Protein AF-A0A936QCT2-F1 (afdb_monomer_lite)

Radius of gyration: 25.6 Å; chains: 1; bounding box: 56×50×72 Å

pLDDT: mean 72.05, std 16.75, range [27.58, 93.12]

Foldseek 3Di:
DDDDFPDKDKDKDKDKDKDKDWDDPDDQKIKMKIKMKMKMWIWTWGWDADPRDIKTKIKIKIKIKMKMKIKIDGGVFQKIKMKMKMKIKMWIWIWMDDDPDIDIDIKIKIKIKMKIWIWGDDPQKIKIKMWMKMKMAIDDDPVVVLVFDFDFFNIKMKTKIKMKMWGDDDQKTKMKMKMKMKMKGWGWDDPDDNDDDPVDDIDTKIKIKIKIKMKIWIGDRPDQAKIKMKMKMKMKIWIGDPPPDDDVPDDDDTAIKIWMKMKIKMWGAPDPQKIKMWMKIWIGTDPRWPKIKIKIKIKMWGDPDPFKIWIWMWMWMWMDGDPPPPDTDIDTDIDTDMDGDD

Secondary structure (DSSP, 8-state):
--------EEEEEEEEEEEEEEEEEETTEEEEEEEEEEEEEEEEEEEEEETTEEEEEEEEEEEEEEEEEEEEEETTTTEEEEEEEEEEEEEEEEEEEETTEEEEEEEEEEEEEEEEEEEEEETTEEEEEEEEEEEEEE---HHHHHTTS----SEEEEEEEEEEEEEEETTEEEEEEEEEEEEEEEEESPSS-S---TTSPPPEEEEEEEEEEEEEEEE-TTSTTEEEEEEEEEEEEEEE--TT---TT-----EEEEEEEEEEEEEE--STTEEEEEEEEEEEE-TTS-EEEEEEEEEEEEE-SSSEEEEEEEEEEEEEE-SS----EEEEEEEEEEEE--

Structure (mmCIF, N/CA/C/O backbone):
data_AF-A0A936QCT2-F1
#
_entry.id   AF-A0A936QCT2-F1
#
loop_
_atom_site.group_PDB
_atom_site.id
_atom_site.type_symbol
_atom_site.label_atom_id
_atom_site.label_alt_id
_atom_site.label_comp_id
_atom_site.label_asym_id
_atom_site.label_entity_id
_atom_site.label_seq_id
_atom_site.pdbx_PDB_ins_code
_atom_site.Cartn_x
_atom_site.Cartn_y
_atom_site.Cartn_z
_atom_site.occupancy
_atom_site.B_iso_or_equiv
_atom_site.auth_seq_id
_atom_site.auth_comp_id
_atom_site.auth_asym_id
_atom_site.auth_atom_id
_atom_site.pdbx_PDB_model_num
ATOM 1 N N . MET A 1 1 ? -0.255 -21.436 -32.800 1.00 28.62 1 MET A N 1
ATOM 2 C CA . MET A 1 1 ? -0.292 -22.738 -32.100 1.00 28.62 1 MET A CA 1
ATOM 3 C C . MET A 1 1 ? 0.016 -22.448 -30.646 1.00 28.62 1 MET A C 1
ATOM 5 O O . MET A 1 1 ? 0.892 -21.633 -30.405 1.00 28.62 1 MET A O 1
ATOM 9 N N . ARG A 1 2 ? -0.780 -22.977 -29.710 1.00 27.98 2 ARG A N 1
ATOM 10 C CA . ARG A 1 2 ? -0.536 -22.830 -28.270 1.00 27.98 2 ARG A CA 1
ATOM 11 C C . ARG A 1 2 ? 0.621 -23.754 -27.909 1.00 27.98 2 ARG A C 1
ATOM 13 O O . ARG A 1 2 ? 0.413 -24.965 -27.897 1.00 27.98 2 ARG A O 1
ATOM 20 N N . ASP A 1 3 ? 1.792 -23.190 -27.658 1.00 27.58 3 ASP A N 1
ATOM 21 C CA . ASP A 1 3 ? 2.906 -23.954 -27.113 1.00 27.58 3 ASP A CA 1
ATOM 22 C C . ASP A 1 3 ? 2.647 -24.178 -25.624 1.00 27.58 3 ASP A C 1
ATOM 24 O O . ASP A 1 3 ? 2.363 -23.258 -24.856 1.00 27.58 3 ASP A O 1
ATOM 28 N N . ALA A 1 4 ? 2.601 -25.457 -25.267 1.00 30.73 4 ALA A N 1
ATOM 29 C CA . ALA A 1 4 ? 2.363 -25.927 -23.921 1.00 30.73 4 ALA A CA 1
ATOM 30 C C . ALA A 1 4 ? 3.604 -25.657 -23.064 1.00 30.73 4 ALA A C 1
ATOM 32 O O . ALA A 1 4 ? 4.710 -26.038 -23.438 1.00 30.73 4 ALA A O 1
ATOM 33 N N . LEU A 1 5 ? 3.390 -25.047 -21.898 1.00 31.27 5 LEU A N 1
ATOM 34 C CA . LEU A 1 5 ? 4.349 -25.012 -20.799 1.00 31.27 5 LEU A CA 1
ATOM 35 C C . LEU A 1 5 ? 4.743 -26.458 -20.455 1.00 31.27 5 LEU A C 1
ATOM 37 O O . LEU A 1 5 ? 3.942 -27.205 -19.894 1.00 31.27 5 LEU A O 1
ATOM 41 N N . THR A 1 6 ? 5.954 -26.886 -20.805 1.00 39.75 6 THR A N 1
ATOM 42 C CA . THR A 1 6 ? 6.546 -28.076 -20.186 1.00 39.75 6 THR A CA 1
ATOM 43 C C . THR A 1 6 ? 7.046 -27.674 -18.809 1.00 39.75 6 THR A C 1
ATOM 45 O O . THR A 1 6 ? 7.975 -26.879 -18.707 1.00 39.75 6 THR A O 1
ATOM 48 N N . ASN A 1 7 ? 6.366 -28.194 -17.783 1.00 41.94 7 ASN A N 1
ATOM 49 C CA . ASN A 1 7 ? 6.604 -27.989 -16.355 1.00 41.94 7 ASN A CA 1
ATOM 50 C C . ASN A 1 7 ? 8.096 -27.863 -16.021 1.00 41.94 7 ASN A C 1
ATOM 52 O O . ASN A 1 7 ? 8.819 -28.861 -16.050 1.00 41.94 7 ASN A O 1
ATOM 56 N N . GLY A 1 8 ? 8.533 -26.649 -15.687 1.00 46.03 8 GLY A N 1
ATOM 57 C CA . GLY A 1 8 ? 9.824 -26.455 -15.049 1.00 46.03 8 GLY A CA 1
ATOM 58 C C . GLY A 1 8 ? 9.829 -27.123 -13.677 1.00 46.03 8 GLY A C 1
ATOM 59 O O . GLY A 1 8 ? 8.814 -27.120 -12.974 1.00 46.03 8 GLY A O 1
ATOM 60 N N . VAL A 1 9 ? 10.953 -27.737 -13.317 1.00 52.50 9 VAL A N 1
ATOM 61 C CA . VAL A 1 9 ? 11.200 -28.153 -11.934 1.00 52.50 9 VAL A CA 1
ATOM 62 C C . VAL A 1 9 ? 11.673 -26.900 -11.211 1.00 52.50 9 VAL A C 1
ATOM 64 O O . VAL A 1 9 ? 12.671 -26.309 -11.620 1.00 52.50 9 VAL A O 1
ATOM 67 N N . SER A 1 10 ? 10.903 -26.465 -10.213 1.00 56.44 10 SER A N 1
ATOM 68 C CA . SER A 1 10 ? 11.286 -25.387 -9.308 1.00 56.44 10 SER A CA 1
ATOM 69 C C . SER A 1 10 ? 11.587 -25.984 -7.937 1.00 56.44 10 SER A C 1
ATOM 71 O O . SER A 1 10 ? 10.654 -26.437 -7.264 1.00 56.44 10 SER A O 1
ATOM 73 N N . ASP A 1 11 ? 12.849 -25.981 -7.531 1.00 69.88 11 ASP A N 1
ATOM 74 C CA . ASP A 1 11 ? 13.245 -26.344 -6.174 1.00 69.88 11 ASP A CA 1
ATOM 75 C C . ASP A 1 11 ? 13.447 -25.064 -5.362 1.00 69.88 11 ASP A C 1
ATOM 77 O O . ASP A 1 11 ? 14.078 -24.115 -5.817 1.00 69.88 11 ASP A O 1
ATOM 81 N N . VAL A 1 12 ? 12.856 -25.018 -4.165 1.00 71.44 12 VAL A N 1
ATOM 82 C CA . VAL A 1 12 ? 12.934 -23.861 -3.264 1.00 71.44 12 VAL A CA 1
ATOM 83 C C . VAL A 1 12 ? 13.489 -24.322 -1.925 1.00 71.44 12 VAL A C 1
ATOM 85 O O . VAL A 1 12 ? 12.847 -25.097 -1.207 1.00 71.44 12 VAL A O 1
ATOM 88 N N . THR A 1 13 ? 14.658 -23.810 -1.558 1.00 72.44 13 THR A N 1
ATOM 89 C CA . THR A 1 13 ? 15.288 -24.037 -0.258 1.00 72.44 13 THR A CA 1
ATOM 90 C C . THR A 1 13 ? 15.159 -22.781 0.588 1.00 72.44 13 THR A C 1
ATOM 92 O O . THR A 1 13 ? 15.555 -21.700 0.176 1.00 72.44 13 THR A O 1
ATOM 95 N N . ARG A 1 14 ? 14.613 -22.907 1.803 1.00 77.62 14 ARG A N 1
ATOM 96 C CA . ARG A 1 14 ? 14.457 -21.781 2.738 1.00 77.62 14 ARG A CA 1
ATOM 97 C C . ARG A 1 14 ? 15.168 -22.062 4.046 1.00 77.62 14 ARG A C 1
ATOM 99 O O . ARG A 1 14 ? 14.909 -23.074 4.697 1.00 77.62 14 ARG A O 1
ATOM 106 N N . GLN A 1 15 ? 16.007 -21.129 4.466 1.00 75.00 15 GLN A N 1
ATOM 107 C CA . GLN A 1 15 ? 16.661 -21.125 5.766 1.00 75.00 15 GLN A CA 1
ATOM 108 C C . GLN A 1 15 ? 16.391 -19.793 6.456 1.00 75.00 15 GLN A C 1
ATOM 110 O O . GLN A 1 15 ? 16.276 -18.754 5.819 1.00 75.00 15 GLN A O 1
ATOM 115 N N . GLY A 1 16 ? 16.266 -19.792 7.778 1.00 75.75 16 GLY A N 1
ATOM 116 C CA . GLY A 1 16 ? 16.062 -18.542 8.493 1.00 75.75 16 GLY A CA 1
ATOM 117 C C . GLY A 1 16 ? 16.137 -18.694 9.995 1.00 75.75 16 GLY A C 1
ATOM 118 O O . GLY A 1 16 ? 15.921 -19.771 10.551 1.00 75.75 16 GLY A O 1
ATOM 119 N N . ALA A 1 17 ? 16.434 -17.581 10.653 1.00 67.31 17 ALA A N 1
ATOM 120 C CA . ALA A 1 17 ? 16.448 -17.472 12.098 1.00 67.31 17 ALA A CA 1
ATOM 121 C C . ALA A 1 17 ? 15.739 -16.186 12.518 1.00 67.31 17 ALA A C 1
ATOM 123 O O . ALA A 1 17 ? 15.869 -15.136 11.892 1.00 67.31 17 ALA A O 1
ATOM 124 N N . ALA A 1 18 ? 14.989 -16.260 13.612 1.00 76.06 18 ALA A N 1
ATOM 125 C CA . ALA A 1 18 ? 14.341 -15.106 14.209 1.00 76.06 18 ALA A CA 1
ATOM 126 C C . ALA A 1 18 ? 14.592 -15.094 15.714 1.00 76.06 18 ALA A C 1
ATOM 128 O O . ALA A 1 18 ? 14.603 -16.135 16.370 1.00 76.06 18 ALA A O 1
ATOM 129 N N . GLY A 1 19 ? 14.783 -13.899 16.260 1.00 62.44 19 GLY A N 1
ATOM 130 C CA . GLY A 1 19 ? 15.062 -13.679 17.670 1.00 62.44 19 GLY A CA 1
ATOM 131 C C . GLY A 1 19 ? 14.299 -12.477 18.204 1.00 62.44 19 GLY A C 1
ATOM 132 O O . GLY A 1 19 ? 13.976 -11.538 17.475 1.00 62.44 19 GLY A O 1
ATOM 133 N N . ALA A 1 20 ? 14.007 -12.499 19.500 1.00 81.62 20 ALA A N 1
ATOM 134 C CA . ALA A 1 20 ? 13.383 -11.383 20.190 1.00 81.62 20 ALA A CA 1
ATOM 135 C C . ALA A 1 20 ? 13.987 -11.220 21.583 1.00 81.62 20 ALA A C 1
ATOM 137 O O . ALA A 1 20 ? 14.118 -12.192 22.323 1.00 81.62 20 ALA A O 1
ATOM 138 N N . VAL A 1 21 ? 14.296 -9.980 21.952 1.00 84.12 21 VAL A N 1
ATOM 139 C CA . VAL A 1 21 ? 14.679 -9.592 23.309 1.00 84.12 21 VAL A CA 1
ATOM 140 C C . VAL A 1 21 ? 13.694 -8.534 23.777 1.00 84.12 21 VAL A C 1
ATOM 142 O O . VAL A 1 21 ? 13.463 -7.547 23.083 1.00 84.12 21 VAL A O 1
ATOM 145 N N . SER A 1 22 ? 13.096 -8.733 24.948 1.00 85.56 22 SER A N 1
ATOM 146 C CA . SER A 1 22 ? 12.196 -7.757 25.563 1.00 85.56 22 SER A CA 1
ATOM 147 C C . SER A 1 22 ? 12.595 -7.492 27.004 1.00 85.56 22 SER A C 1
ATOM 149 O O . SER A 1 22 ? 12.812 -8.437 27.763 1.00 85.56 22 SER A O 1
ATOM 151 N N . VAL A 1 23 ? 12.646 -6.222 27.391 1.00 86.75 23 VAL A N 1
ATOM 152 C CA . VAL A 1 23 ? 12.950 -5.783 28.754 1.00 86.75 23 VAL A CA 1
ATOM 153 C C . VAL A 1 23 ? 11.852 -4.839 29.222 1.00 86.75 23 VAL A C 1
ATOM 155 O O . VAL A 1 23 ? 11.428 -3.943 28.493 1.00 86.75 23 VAL A O 1
ATOM 158 N N . GLN A 1 24 ? 11.410 -5.025 30.464 1.00 85.94 24 GLN A N 1
ATOM 159 C CA . GLN A 1 24 ? 10.407 -4.181 31.102 1.00 85.94 24 GLN A CA 1
ATOM 160 C C . GLN A 1 24 ? 11.038 -3.486 32.321 1.00 85.94 24 GLN A C 1
ATOM 162 O O . GLN A 1 24 ? 10.918 -3.984 33.440 1.00 85.94 24 GLN A O 1
ATOM 167 N N . PRO A 1 25 ? 11.784 -2.382 32.126 1.00 73.88 25 PRO A N 1
ATOM 168 C CA . PRO A 1 25 ? 12.665 -1.851 33.164 1.00 73.88 25 PRO A CA 1
ATOM 169 C C . PRO A 1 25 ? 11.907 -1.217 34.342 1.00 73.88 25 PRO A C 1
ATOM 171 O O . PRO A 1 25 ? 12.414 -1.238 35.459 1.00 73.88 25 PRO A O 1
ATOM 174 N N . PHE A 1 26 ? 10.699 -0.674 34.133 1.00 77.25 26 PHE A N 1
ATOM 175 C CA . PHE A 1 26 ? 9.839 -0.149 35.204 1.00 77.25 26 PHE A CA 1
ATOM 176 C C . PHE A 1 26 ? 8.399 0.106 34.729 1.00 77.25 26 PHE A C 1
ATOM 178 O O . PHE A 1 26 ? 8.145 0.348 33.552 1.00 77.25 26 PHE A O 1
ATOM 185 N N . GLY A 1 27 ? 7.452 0.067 35.676 1.00 66.19 27 GLY A N 1
ATOM 186 C CA . GLY A 1 27 ? 6.125 0.707 35.639 1.00 66.19 27 GLY A CA 1
ATOM 187 C C . GLY A 1 27 ? 5.398 0.836 34.294 1.00 66.19 27 GLY A C 1
ATOM 188 O O . GLY A 1 27 ? 4.938 1.921 33.962 1.00 66.19 27 GLY A O 1
ATOM 189 N N . GLY A 1 28 ? 5.255 -0.248 33.525 1.00 74.94 28 GLY A N 1
ATOM 190 C CA . GLY A 1 28 ? 4.490 -0.240 32.269 1.00 74.94 28 GLY A CA 1
ATOM 191 C C . GLY A 1 28 ? 5.256 0.218 31.022 1.00 74.94 28 GLY A C 1
ATOM 192 O O . GLY A 1 28 ? 4.647 0.252 29.954 1.00 74.94 28 GLY A O 1
ATOM 193 N N . PHE A 1 29 ? 6.553 0.519 31.126 1.00 84.19 29 PHE A N 1
ATOM 194 C CA . PHE A 1 29 ? 7.445 0.745 29.985 1.00 84.19 29 PHE A CA 1
ATOM 195 C C . PHE A 1 29 ? 7.998 -0.582 29.458 1.00 84.19 29 PHE A C 1
ATOM 197 O O . PHE A 1 29 ? 8.459 -1.407 30.243 1.00 84.19 29 PHE A O 1
ATOM 204 N N . ASP A 1 30 ? 7.935 -0.785 28.148 1.00 86.69 30 ASP A N 1
ATOM 205 C CA . ASP A 1 30 ? 8.281 -2.021 27.447 1.00 86.69 30 ASP A CA 1
ATOM 206 C C . ASP A 1 30 ? 9.250 -1.686 26.310 1.00 86.69 30 ASP A C 1
ATOM 208 O O . ASP A 1 30 ? 8.955 -0.831 25.475 1.00 86.69 30 ASP A O 1
ATOM 212 N N . VAL A 1 31 ? 10.418 -2.324 26.304 1.00 86.50 31 VAL A N 1
ATOM 213 C CA . VAL A 1 31 ? 11.388 -2.236 25.210 1.00 86.50 31 VAL A CA 1
ATOM 214 C C . VAL A 1 31 ? 11.477 -3.602 24.573 1.00 86.50 31 VAL A C 1
ATOM 216 O O . VAL A 1 31 ? 11.789 -4.575 25.259 1.00 86.50 31 VAL A O 1
ATOM 219 N N . ARG A 1 32 ? 11.258 -3.682 23.266 1.00 88.31 32 ARG A N 1
ATOM 220 C CA . ARG A 1 32 ? 11.364 -4.928 22.517 1.00 88.31 32 ARG A CA 1
ATOM 221 C C . ARG A 1 32 ? 12.207 -4.726 21.273 1.00 88.31 32 ARG A C 1
ATOM 223 O O . ARG A 1 32 ? 11.961 -3.819 20.492 1.00 88.31 32 ARG A O 1
ATOM 230 N N . VAL A 1 33 ? 13.166 -5.614 21.065 1.00 85.19 33 VAL A N 1
ATOM 231 C CA . VAL A 1 33 ? 13.931 -5.717 19.825 1.00 85.19 33 VAL A CA 1
ATOM 232 C C . VAL A 1 33 ? 13.641 -7.080 19.220 1.00 85.19 33 VAL A C 1
ATOM 234 O O . VAL A 1 33 ? 13.753 -8.097 19.901 1.00 85.19 33 VAL A O 1
ATOM 237 N N . THR A 1 34 ? 13.237 -7.117 17.957 1.00 81.06 34 THR A N 1
ATOM 238 C CA . THR A 1 34 ? 13.061 -8.359 17.200 1.00 81.06 34 THR A CA 1
ATOM 239 C C . THR A 1 34 ? 13.917 -8.314 15.951 1.00 81.06 34 THR A C 1
ATOM 241 O O . THR A 1 34 ? 13.866 -7.327 15.224 1.00 81.06 34 THR A O 1
ATOM 244 N N . GLY A 1 35 ? 14.668 -9.376 15.693 1.00 71.31 35 GLY A N 1
ATOM 245 C CA . GLY A 1 35 ? 15.462 -9.543 14.482 1.00 71.31 35 GLY A CA 1
ATOM 246 C C . GLY A 1 35 ? 15.015 -10.783 13.722 1.00 71.31 35 GLY A C 1
ATOM 247 O O . GLY A 1 35 ? 14.603 -11.771 14.335 1.00 71.31 35 GLY A O 1
ATOM 248 N N . ARG A 1 36 ? 15.103 -10.736 12.398 1.00 80.50 36 ARG A N 1
ATOM 249 C CA . ARG A 1 36 ? 14.994 -11.906 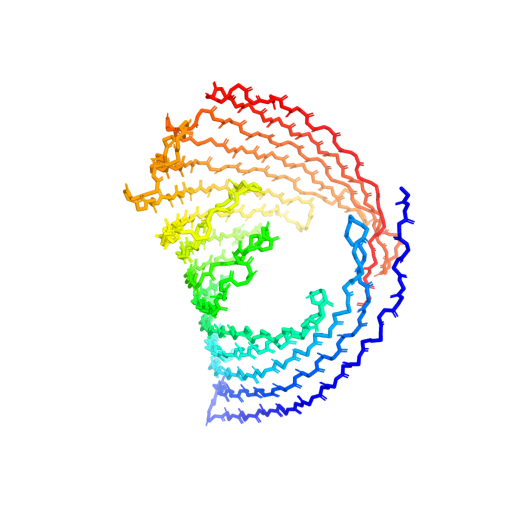11.528 1.00 80.50 36 ARG A CA 1
ATOM 250 C C . ARG A 1 36 ? 16.086 -11.856 10.472 1.00 80.50 36 ARG A C 1
ATOM 252 O O . ARG A 1 36 ? 16.419 -10.772 9.998 1.00 80.50 36 ARG A O 1
ATOM 259 N N . ILE A 1 37 ? 16.587 -13.024 10.115 1.00 76.94 37 ILE A N 1
ATOM 260 C CA . ILE A 1 37 ? 17.430 -13.264 8.950 1.00 76.94 37 ILE A CA 1
ATOM 261 C C . ILE A 1 37 ? 16.834 -14.440 8.182 1.00 76.94 37 ILE A C 1
ATOM 263 O O . ILE A 1 37 ? 16.278 -15.358 8.797 1.00 76.94 37 ILE A O 1
ATOM 267 N N . GLY A 1 38 ? 16.919 -14.414 6.864 1.00 79.38 38 GLY A N 1
ATOM 268 C CA . GLY A 1 38 ? 16.430 -15.485 6.010 1.00 79.38 38 GLY A CA 1
ATOM 269 C C . GLY A 1 38 ? 17.244 -15.562 4.735 1.00 79.38 38 GLY A C 1
ATOM 270 O O . GLY A 1 38 ? 17.618 -14.522 4.212 1.00 79.38 38 GLY A O 1
ATOM 271 N N . LYS A 1 39 ? 17.480 -16.781 4.264 1.00 82.38 39 LYS A N 1
ATOM 272 C CA . LYS A 1 39 ? 18.005 -17.087 2.942 1.00 82.38 39 LYS A CA 1
ATOM 273 C C . LYS A 1 39 ? 16.980 -17.943 2.207 1.00 82.38 39 LYS A C 1
ATOM 275 O O . LYS A 1 39 ? 16.482 -18.923 2.772 1.00 82.38 39 LYS A O 1
ATOM 280 N N . GLU A 1 40 ? 16.647 -17.578 0.984 1.00 81.38 40 GLU A N 1
ATOM 281 C CA . GLU A 1 40 ? 15.821 -18.373 0.082 1.00 81.38 40 GLU A CA 1
ATOM 282 C C . GLU A 1 40 ? 16.582 -18.583 -1.221 1.00 81.38 40 GLU A C 1
ATOM 284 O O . GLU A 1 40 ? 17.019 -17.628 -1.840 1.00 81.38 40 GLU A O 1
ATOM 289 N N . GLU A 1 41 ? 16.758 -19.838 -1.611 1.00 81.38 41 GLU A N 1
ATOM 290 C CA . GLU A 1 41 ? 17.374 -20.224 -2.878 1.00 81.38 41 GLU A CA 1
ATOM 291 C C . GLU A 1 41 ? 16.274 -20.863 -3.721 1.00 81.38 41 GLU A C 1
ATOM 293 O O . GLU A 1 41 ? 15.593 -21.788 -3.263 1.00 81.38 41 GLU A O 1
ATOM 298 N N . THR A 1 42 ? 16.055 -20.345 -4.921 1.00 75.75 42 THR A N 1
ATOM 299 C CA . THR A 1 42 ? 15.088 -20.872 -5.881 1.00 75.75 42 THR A CA 1
ATOM 300 C C . THR A 1 42 ? 15.817 -21.244 -7.156 1.00 75.75 42 THR A C 1
ATOM 302 O O . THR A 1 42 ? 16.349 -20.381 -7.846 1.00 75.75 42 THR A O 1
ATOM 305 N N . GLU A 1 43 ? 15.804 -22.525 -7.497 1.00 73.75 43 GLU A N 1
ATOM 306 C CA . GLU A 1 43 ? 16.313 -23.015 -8.772 1.00 73.75 43 GLU A CA 1
ATOM 307 C C . GLU A 1 43 ? 15.126 -23.345 -9.668 1.00 73.75 43 GLU A C 1
ATOM 309 O O . GLU A 1 43 ? 14.272 -24.156 -9.312 1.00 73.75 43 GLU A O 1
ATOM 314 N N . ALA A 1 44 ? 15.060 -22.720 -10.838 1.00 67.75 44 ALA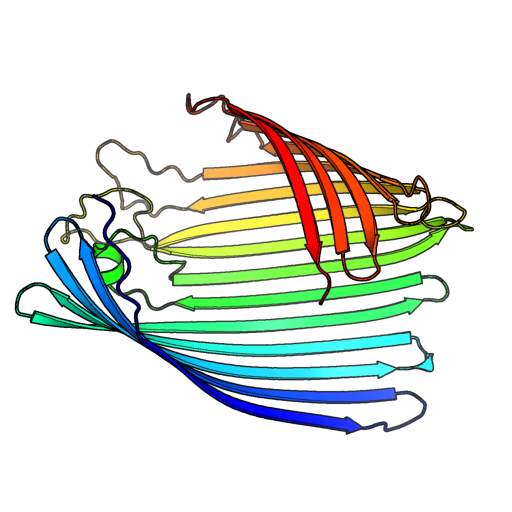 A N 1
ATOM 315 C CA . ALA A 1 44 ? 14.057 -22.992 -11.852 1.00 67.75 44 ALA A CA 1
ATOM 316 C C . ALA A 1 44 ? 14.747 -23.323 -13.174 1.00 67.75 44 ALA A C 1
ATOM 318 O O . ALA A 1 44 ? 15.599 -22.584 -13.659 1.00 67.75 44 ALA A O 1
ATOM 319 N N . SER A 1 45 ? 14.356 -24.428 -13.802 1.00 66.19 45 SER A N 1
ATOM 320 C CA . SER A 1 45 ? 14.836 -24.775 -15.142 1.00 66.19 45 SER A CA 1
ATOM 321 C C . SER A 1 45 ? 13.677 -25.057 -16.084 1.00 66.19 45 SER A C 1
ATOM 323 O O . SER A 1 45 ? 12.658 -25.632 -15.696 1.00 66.19 45 SER A O 1
ATOM 325 N N . GLY A 1 46 ? 13.818 -24.637 -17.337 1.00 62.62 46 GLY A N 1
ATOM 326 C CA . GLY A 1 46 ? 12.775 -24.768 -18.341 1.00 62.62 46 GLY A CA 1
ATOM 327 C C . GLY A 1 46 ? 13.303 -24.647 -19.763 1.00 62.62 46 GLY A C 1
ATOM 328 O O . GLY A 1 46 ? 14.461 -24.312 -20.011 1.00 62.62 46 GLY A O 1
ATOM 329 N N . THR A 1 47 ? 12.429 -24.937 -20.722 1.00 59.59 47 THR A N 1
ATOM 330 C CA . THR A 1 47 ? 12.698 -24.655 -22.134 1.00 59.59 47 THR A CA 1
ATOM 331 C C . THR A 1 47 ? 11.599 -23.763 -22.679 1.00 59.59 47 THR A C 1
ATOM 333 O O . THR A 1 47 ? 10.419 -24.059 -22.497 1.00 59.59 47 THR A O 1
ATOM 336 N N . GLU A 1 48 ? 11.981 -22.677 -23.342 1.00 51.78 48 GLU A N 1
ATOM 337 C CA . GLU A 1 48 ? 11.053 -21.750 -23.984 1.00 51.78 48 GLU A CA 1
ATOM 338 C C . GLU A 1 48 ? 11.316 -21.738 -25.489 1.00 51.78 48 GLU A C 1
ATOM 340 O O . GLU A 1 48 ? 12.460 -21.659 -25.933 1.00 51.78 48 GLU A O 1
ATOM 345 N N . THR A 1 49 ? 10.266 -21.852 -26.304 1.00 49.88 49 THR A N 1
ATOM 346 C CA . THR A 1 49 ? 10.398 -21.768 -27.764 1.00 49.88 49 THR A CA 1
ATOM 347 C C . THR A 1 49 ? 9.793 -20.463 -28.255 1.00 49.88 49 THR A C 1
ATOM 349 O O . THR A 1 49 ? 8.578 -20.301 -28.263 1.00 49.88 49 THR A O 1
ATOM 352 N N . VAL A 1 50 ? 10.639 -19.541 -28.716 1.00 49.62 50 VAL A N 1
ATOM 353 C CA . VAL A 1 50 ? 10.210 -18.252 -29.275 1.00 49.62 50 VAL A CA 1
ATOM 354 C C . VAL A 1 50 ? 10.530 -18.230 -30.764 1.00 49.62 50 VAL A C 1
ATOM 356 O O . VAL A 1 50 ? 11.678 -18.417 -31.170 1.00 49.62 50 VAL A O 1
ATOM 359 N N . ARG A 1 51 ? 9.504 -18.020 -31.602 1.00 49.88 51 ARG A N 1
ATOM 360 C CA . ARG A 1 51 ? 9.612 -17.885 -33.072 1.00 49.88 51 ARG A CA 1
ATOM 361 C C . ARG A 1 51 ? 10.589 -18.897 -33.700 1.00 49.88 51 ARG A C 1
ATOM 363 O O . ARG A 1 51 ? 11.505 -18.509 -34.421 1.00 49.88 51 ARG A O 1
ATOM 370 N N . SER A 1 52 ? 10.374 -20.194 -33.448 1.00 55.94 52 SER A N 1
ATOM 371 C CA . SER A 1 52 ? 11.138 -21.345 -33.984 1.00 55.94 52 SER A CA 1
ATOM 372 C C . SER A 1 52 ? 12.563 -21.573 -33.450 1.00 55.94 52 SER A C 1
ATOM 374 O O . SER A 1 52 ? 13.289 -22.404 -33.995 1.00 55.94 52 SER A O 1
ATOM 376 N N . ARG A 1 53 ? 12.963 -20.904 -32.360 1.00 49.91 53 ARG A N 1
ATOM 377 C CA . ARG A 1 53 ? 14.194 -21.210 -31.613 1.00 49.91 53 ARG A CA 1
ATOM 378 C C . ARG A 1 53 ? 13.850 -21.655 -30.198 1.00 49.91 53 ARG A C 1
ATOM 380 O O . ARG A 1 53 ? 13.091 -20.970 -29.521 1.00 49.91 53 ARG A O 1
ATOM 387 N N . THR A 1 54 ? 14.401 -22.790 -29.778 1.00 53.47 54 THR A N 1
ATOM 388 C CA . THR A 1 54 ? 14.268 -23.305 -28.411 1.00 53.47 54 THR A CA 1
ATOM 389 C C . THR A 1 54 ? 15.444 -22.820 -27.576 1.00 53.47 54 THR A C 1
ATOM 391 O O . THR A 1 54 ? 16.599 -23.035 -27.944 1.00 53.47 54 THR A O 1
ATOM 394 N N . TYR A 1 55 ? 15.133 -22.177 -26.461 1.00 56.28 55 TYR A N 1
ATOM 395 C CA . TYR A 1 55 ? 16.063 -21.700 -25.454 1.00 56.28 55 TYR A CA 1
ATOM 396 C C . TYR A 1 55 ? 15.946 -22.623 -24.246 1.00 56.28 55 TYR A C 1
ATOM 398 O O . TYR A 1 55 ? 14.846 -22.845 -23.743 1.00 56.28 55 TYR A O 1
ATOM 406 N N . ALA A 1 56 ? 17.064 -23.195 -23.806 1.00 58.25 56 ALA A N 1
ATOM 407 C CA . ALA A 1 56 ? 17.149 -23.793 -22.480 1.00 58.25 56 ALA A CA 1
ATOM 408 C C . ALA A 1 56 ? 17.499 -22.670 -21.507 1.00 58.25 56 ALA A C 1
ATOM 410 O O . ALA A 1 56 ? 18.479 -21.963 -21.753 1.00 58.25 56 ALA A O 1
ATOM 411 N N . LEU A 1 57 ? 16.679 -22.500 -20.473 1.00 63.50 57 LEU A N 1
ATOM 412 C CA . LEU A 1 57 ? 16.836 -21.474 -19.455 1.00 63.50 57 LEU A CA 1
ATOM 413 C C . LEU A 1 57 ? 16.984 -22.161 -18.099 1.00 63.50 57 LEU A C 1
ATOM 415 O O . LEU A 1 57 ? 16.124 -22.950 -17.704 1.00 63.50 57 LEU A O 1
ATOM 419 N N . THR A 1 58 ? 18.072 -21.858 -17.407 1.00 63.53 58 THR A N 1
ATOM 420 C CA . THR A 1 58 ? 18.230 -22.159 -15.987 1.00 63.53 58 THR A CA 1
ATOM 421 C C . THR A 1 58 ? 18.323 -20.828 -15.268 1.00 63.53 58 THR A C 1
ATOM 423 O O . THR A 1 58 ? 19.132 -19.986 -15.642 1.00 63.53 58 THR A O 1
ATOM 426 N N . GLN A 1 59 ? 17.478 -20.632 -14.270 1.00 67.12 59 GLN A N 1
ATOM 427 C CA . GLN A 1 59 ? 17.490 -19.475 -13.397 1.00 67.12 59 GLN A CA 1
ATOM 428 C C . GLN A 1 59 ? 17.748 -19.962 -11.978 1.00 67.12 59 GLN A C 1
ATOM 430 O O . GLN A 1 59 ? 16.946 -20.720 -11.435 1.00 67.12 59 GLN A O 1
ATOM 435 N N . ASN A 1 60 ? 18.836 -19.495 -11.383 1.00 73.12 60 ASN A N 1
ATOM 436 C CA . ASN A 1 60 ? 19.082 -19.638 -9.958 1.00 73.12 60 ASN A CA 1
ATOM 437 C C . ASN A 1 60 ? 18.883 -18.269 -9.316 1.00 73.12 60 ASN A C 1
ATOM 439 O O . ASN A 1 60 ? 19.440 -17.276 -9.774 1.00 73.12 60 ASN A O 1
ATOM 443 N N . GLN A 1 61 ? 18.041 -18.205 -8.297 1.00 75.00 61 GLN A N 1
ATOM 444 C CA . GLN A 1 61 ? 17.760 -16.992 -7.550 1.00 75.00 61 GLN A CA 1
ATOM 445 C C . GLN A 1 61 ? 18.127 -17.214 -6.089 1.00 75.00 61 GLN A C 1
ATOM 447 O O . GLN A 1 61 ? 17.484 -18.011 -5.408 1.00 75.00 61 GLN A O 1
ATOM 452 N N . ASP A 1 62 ? 19.096 -16.448 -5.611 1.00 82.25 62 ASP A N 1
ATOM 453 C CA . ASP A 1 62 ? 19.475 -16.379 -4.208 1.00 82.25 62 ASP A CA 1
ATOM 454 C C . ASP A 1 62 ? 18.910 -15.092 -3.606 1.00 82.25 62 ASP A C 1
ATOM 456 O O . ASP A 1 62 ? 19.113 -13.998 -4.127 1.00 82.25 62 ASP A O 1
ATOM 460 N N . LEU A 1 63 ? 18.174 -15.222 -2.508 1.00 79.88 63 LEU A N 1
ATOM 461 C CA . LEU A 1 63 ? 17.534 -14.129 -1.790 1.00 79.88 63 LEU A CA 1
ATOM 462 C C . LEU A 1 63 ? 18.005 -14.126 -0.336 1.00 79.88 63 LEU A C 1
ATOM 464 O O . LEU A 1 63 ? 17.568 -14.953 0.468 1.00 79.88 63 LEU A O 1
ATOM 468 N N . ASP A 1 64 ? 18.835 -13.154 0.021 1.00 83.94 64 ASP A N 1
ATOM 469 C CA . ASP A 1 64 ? 19.293 -12.920 1.384 1.00 83.94 64 ASP A CA 1
ATOM 470 C C . ASP A 1 64 ? 18.528 -11.751 2.013 1.00 83.94 64 ASP A C 1
ATOM 472 O O . ASP A 1 64 ? 18.457 -10.640 1.495 1.00 83.94 64 ASP A O 1
ATOM 476 N N . THR A 1 65 ? 17.929 -11.987 3.177 1.00 80.69 65 THR A N 1
ATOM 477 C CA . THR A 1 65 ? 17.096 -11.002 3.871 1.00 80.69 65 THR A CA 1
ATOM 478 C C . THR A 1 65 ? 17.520 -10.835 5.316 1.00 80.69 65 THR A C 1
ATOM 480 O O . THR A 1 65 ? 17.751 -11.803 6.046 1.00 80.69 65 THR A O 1
ATOM 483 N N . TRP A 1 66 ? 17.523 -9.593 5.790 1.00 82.69 66 TRP A N 1
ATOM 484 C CA . TRP A 1 66 ? 17.571 -9.308 7.216 1.00 82.69 66 TRP A CA 1
ATOM 485 C C . TRP A 1 66 ? 16.652 -8.148 7.574 1.00 82.69 66 TRP A C 1
ATOM 487 O O . TRP A 1 66 ? 16.463 -7.202 6.819 1.00 82.69 66 TRP A O 1
ATOM 497 N N . ALA A 1 67 ? 16.044 -8.211 8.755 1.00 80.06 67 ALA A N 1
ATOM 498 C CA . ALA A 1 67 ? 15.259 -7.103 9.278 1.00 80.06 67 ALA A CA 1
ATOM 499 C C . ALA A 1 67 ? 15.360 -7.026 10.797 1.00 80.06 67 ALA A C 1
ATOM 501 O O . ALA A 1 67 ? 15.296 -8.037 11.499 1.00 80.06 67 ALA A O 1
ATOM 502 N N . VAL A 1 68 ? 15.463 -5.805 11.309 1.00 78.94 68 VAL A N 1
ATOM 503 C CA . VAL A 1 68 ? 15.534 -5.495 12.733 1.00 78.94 68 VAL A CA 1
ATOM 504 C C . VAL A 1 68 ? 14.459 -4.478 13.072 1.00 78.94 68 VAL A C 1
ATOM 506 O O . VAL A 1 68 ? 14.360 -3.414 12.466 1.00 78.94 68 VAL A O 1
ATOM 509 N N . ARG A 1 69 ? 13.658 -4.788 14.088 1.00 82.81 69 ARG A N 1
ATOM 510 C CA . ARG A 1 69 ? 12.647 -3.893 14.642 1.00 82.81 69 ARG A CA 1
ATOM 511 C C . ARG A 1 69 ? 12.966 -3.573 16.090 1.00 82.81 69 ARG A C 1
ATOM 513 O O . ARG A 1 69 ? 13.041 -4.482 16.911 1.00 82.81 69 ARG A O 1
ATOM 520 N N . GLY A 1 70 ? 13.073 -2.290 16.404 1.00 82.25 70 GLY A N 1
ATOM 521 C CA . GLY A 1 70 ? 13.015 -1.772 17.766 1.00 82.25 70 GLY A CA 1
ATOM 522 C C . GLY A 1 70 ? 11.618 -1.237 18.070 1.00 82.25 70 GLY A C 1
ATOM 523 O O . GLY A 1 70 ? 11.020 -0.539 17.256 1.00 82.25 70 GLY A O 1
ATOM 524 N N . GLU A 1 71 ? 11.084 -1.552 19.240 1.00 86.06 71 GLU A N 1
ATOM 525 C CA . GLU A 1 71 ? 9.809 -1.059 19.747 1.00 86.06 71 GLU A CA 1
ATOM 526 C C . GLU A 1 71 ? 9.990 -0.538 21.176 1.00 86.06 71 GLU A C 1
ATOM 528 O O . GLU A 1 71 ? 10.609 -1.183 22.022 1.00 86.06 71 GLU A O 1
ATOM 533 N N . LEU A 1 72 ? 9.421 0.636 21.431 1.00 87.50 72 LEU A N 1
ATOM 534 C CA . LEU A 1 72 ? 9.322 1.277 22.733 1.00 87.50 72 LEU A CA 1
ATOM 535 C C . LEU A 1 72 ? 7.844 1.534 23.024 1.00 87.50 72 LEU A C 1
ATOM 537 O O . LEU A 1 72 ? 7.168 2.241 22.280 1.00 87.50 72 LEU A O 1
ATOM 541 N N . GLY A 1 73 ? 7.321 0.975 24.106 1.00 82.88 73 GLY A N 1
ATOM 542 C CA . GLY A 1 73 ? 5.926 1.113 24.510 1.00 82.88 73 GLY A CA 1
ATOM 543 C C . GLY A 1 73 ? 5.787 1.615 25.939 1.00 82.88 73 GL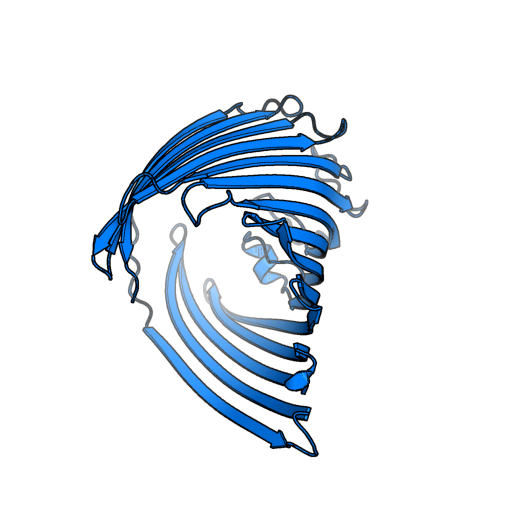Y A C 1
ATOM 544 O O . GLY A 1 73 ? 6.576 1.269 26.810 1.00 82.88 73 GLY A O 1
ATOM 545 N N . TYR A 1 74 ? 4.742 2.394 26.211 1.00 81.69 74 TYR A N 1
ATOM 546 C CA . TYR A 1 74 ? 4.352 2.775 27.566 1.00 81.69 74 TYR A CA 1
ATOM 547 C C . TYR A 1 74 ? 2.857 2.507 27.778 1.00 81.69 74 TYR A C 1
ATOM 549 O O . TYR A 1 74 ? 1.992 3.236 27.280 1.00 81.69 74 TYR A O 1
ATOM 557 N N . ARG A 1 75 ? 2.546 1.426 28.509 1.00 69.25 75 ARG A N 1
ATOM 558 C CA . ARG A 1 75 ? 1.191 0.856 28.654 1.00 69.25 75 ARG A CA 1
ATOM 559 C C . ARG A 1 75 ? 0.200 1.818 29.310 1.00 69.25 75 ARG A C 1
ATOM 561 O O . ARG A 1 75 ? -0.948 1.882 28.882 1.00 69.25 75 ARG A O 1
ATOM 568 N N . THR A 1 76 ? 0.622 2.571 30.321 1.00 66.62 76 THR A N 1
ATOM 569 C CA . THR A 1 76 ? -0.242 3.500 31.074 1.00 66.62 76 THR A CA 1
ATOM 570 C C . THR A 1 76 ? -0.502 4.810 30.327 1.00 66.62 76 THR A C 1
ATOM 572 O O . THR A 1 76 ? -1.565 5.397 30.501 1.00 66.62 76 THR A O 1
ATOM 575 N N . GLY A 1 77 ? 0.411 5.240 29.448 1.00 67.25 77 GLY A N 1
ATOM 576 C CA . GLY A 1 77 ? 0.236 6.428 28.601 1.00 67.25 77 GLY A CA 1
ATOM 577 C C . GLY A 1 77 ? -0.356 6.150 27.216 1.00 67.25 77 GLY A C 1
ATOM 578 O O . GLY A 1 77 ? -0.554 7.088 26.450 1.00 67.25 77 GLY A O 1
ATOM 579 N N . GLY A 1 78 ? -0.610 4.881 26.867 1.00 79.94 78 GLY A N 1
ATOM 580 C CA . GLY A 1 78 ? -1.129 4.496 25.549 1.00 79.94 78 GLY A CA 1
ATOM 581 C C . GLY A 1 78 ? -0.218 4.911 24.389 1.00 79.94 78 GLY A C 1
ATOM 582 O O . GLY A 1 78 ? -0.708 5.184 23.294 1.00 79.94 78 GLY A O 1
ATOM 583 N N . PHE A 1 79 ? 1.086 4.992 24.653 1.00 87.75 79 PHE A N 1
ATOM 584 C CA . PHE A 1 79 ? 2.117 5.386 23.702 1.00 87.75 79 PHE A CA 1
ATOM 585 C C . PHE A 1 79 ? 2.880 4.156 23.209 1.00 87.75 79 PHE A C 1
ATOM 587 O O . PHE A 1 79 ? 3.204 3.265 23.997 1.00 87.75 79 PHE A O 1
ATOM 594 N N . ARG A 1 80 ? 3.192 4.119 21.916 1.00 89.25 80 ARG A N 1
ATOM 595 C CA . ARG A 1 80 ? 4.066 3.121 21.298 1.00 89.25 80 ARG A CA 1
ATOM 596 C C . ARG A 1 80 ? 4.821 3.767 20.146 1.00 89.25 80 ARG A C 1
ATOM 598 O O . ARG A 1 80 ? 4.193 4.309 19.252 1.00 89.25 80 ARG A O 1
ATOM 605 N N . ALA A 1 81 ? 6.137 3.655 20.135 1.00 89.81 81 ALA A N 1
ATOM 606 C CA . ALA A 1 81 ? 6.983 3.974 18.998 1.00 89.81 81 ALA A CA 1
ATOM 607 C C . ALA A 1 81 ? 7.675 2.698 18.515 1.00 89.81 81 ALA A C 1
ATOM 609 O O . ALA A 1 81 ? 8.066 1.858 19.323 1.00 89.81 81 ALA A O 1
ATOM 610 N N . SER A 1 82 ? 7.840 2.530 17.211 1.00 88.44 82 SER A N 1
ATOM 611 C CA . SER A 1 82 ? 8.674 1.469 16.661 1.00 88.44 82 SER A CA 1
ATOM 612 C C . SER A 1 82 ? 9.412 1.929 15.421 1.00 88.44 82 SER A C 1
ATOM 614 O O . SER A 1 82 ? 8.890 2.730 14.655 1.00 88.44 82 SER A O 1
ATOM 616 N N . VAL A 1 83 ? 10.603 1.387 15.219 1.00 87.94 83 VAL A N 1
ATOM 617 C CA . VAL A 1 83 ? 11.402 1.557 14.010 1.00 87.94 83 VAL A CA 1
ATOM 618 C C . VAL A 1 83 ? 11.740 0.168 13.497 1.00 87.94 83 VAL A C 1
ATOM 620 O O . VAL A 1 83 ? 12.169 -0.688 14.266 1.00 87.94 83 VAL A O 1
ATOM 623 N N . LEU A 1 84 ? 11.503 -0.066 12.217 1.00 85.88 84 LEU A N 1
ATOM 624 C CA . LEU A 1 84 ? 11.843 -1.278 11.492 1.00 85.88 84 LEU A CA 1
ATOM 625 C C . LEU A 1 84 ? 12.818 -0.888 10.387 1.00 85.88 84 LE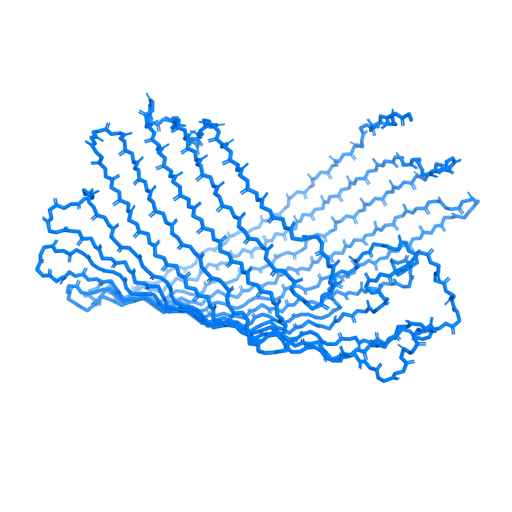U A C 1
ATOM 627 O O . LEU A 1 84 ? 12.473 -0.059 9.555 1.00 85.88 84 LEU A O 1
ATOM 631 N N . GLY A 1 85 ? 14.005 -1.476 10.388 1.00 85.94 85 GLY A N 1
ATOM 632 C CA . GLY A 1 85 ? 14.932 -1.435 9.264 1.00 85.94 85 GLY A CA 1
ATOM 633 C C . GLY A 1 85 ? 15.096 -2.833 8.687 1.00 85.94 85 GLY A C 1
ATOM 634 O O . GLY A 1 85 ? 14.981 -3.817 9.422 1.00 85.94 85 GLY A O 1
ATOM 635 N N . GLY A 1 86 ? 15.361 -2.944 7.398 1.00 85.12 86 GLY A N 1
ATOM 636 C CA . GLY A 1 86 ? 15.697 -4.223 6.794 1.00 85.12 86 GLY A CA 1
ATOM 637 C C . GLY A 1 86 ? 16.240 -4.071 5.391 1.00 85.12 86 GLY A C 1
ATOM 638 O O . GLY A 1 86 ? 15.988 -3.058 4.742 1.00 85.12 86 GLY A O 1
ATOM 639 N N . ARG A 1 87 ? 16.946 -5.106 4.961 1.00 88.44 87 ARG A N 1
ATOM 640 C CA . ARG A 1 87 ? 17.520 -5.243 3.635 1.00 88.44 87 ARG A CA 1
ATOM 641 C C . ARG A 1 87 ? 17.116 -6.579 3.030 1.00 88.44 87 ARG A C 1
ATOM 643 O O . ARG A 1 87 ? 16.957 -7.573 3.744 1.00 88.44 87 ARG A O 1
ATOM 650 N N . GLU A 1 88 ? 16.980 -6.571 1.722 1.00 85.44 88 GLU A N 1
ATOM 651 C CA . GLU A 1 88 ? 16.784 -7.724 0.863 1.00 85.44 88 GLU A CA 1
ATOM 652 C C . GLU A 1 88 ? 17.794 -7.620 -0.283 1.00 85.44 88 GLU A C 1
ATOM 654 O O . GLU A 1 88 ? 17.802 -6.633 -1.008 1.00 85.44 88 GLU A O 1
ATOM 659 N N . GLU A 1 89 ? 18.684 -8.595 -0.396 1.00 85.19 89 GLU A N 1
ATOM 660 C CA . GLU A 1 89 ? 19.660 -8.735 -1.475 1.00 85.19 89 GLU A CA 1
ATOM 661 C C . GLU A 1 89 ? 19.209 -9.930 -2.318 1.00 85.19 89 GLU A C 1
ATOM 663 O O . GLU A 1 89 ? 18.948 -11.009 -1.791 1.00 85.19 89 GLU A O 1
ATOM 668 N N . THR A 1 90 ? 19.025 -9.719 -3.616 1.00 79.06 90 THR A N 1
ATOM 669 C CA . THR A 1 90 ? 18.641 -10.755 -4.575 1.00 79.06 90 THR A CA 1
ATOM 670 C C . THR A 1 90 ? 19.731 -10.876 -5.623 1.00 79.06 90 THR A C 1
ATOM 672 O O . THR A 1 90 ? 20.015 -9.896 -6.307 1.00 79.06 90 THR A O 1
ATOM 675 N N . THR A 1 91 ? 20.269 -12.071 -5.812 1.00 81.88 91 THR A N 1
ATOM 676 C CA . THR A 1 91 ? 21.152 -12.402 -6.931 1.00 81.88 91 THR A CA 1
ATOM 677 C C . THR A 1 91 ? 20.410 -13.362 -7.846 1.00 81.88 91 THR A C 1
ATOM 679 O O . THR A 1 91 ? 19.923 -14.399 -7.402 1.00 81.88 91 THR A O 1
ATOM 682 N N . ASN A 1 92 ? 20.264 -13.003 -9.118 1.00 70.44 92 ASN A N 1
ATOM 683 C CA . ASN A 1 92 ? 19.650 -13.854 -10.130 1.00 70.44 92 ASN A CA 1
ATOM 684 C C . ASN A 1 92 ? 20.693 -14.248 -11.169 1.00 70.44 92 ASN A C 1
ATOM 686 O O . ASN A 1 92 ? 21.073 -13.428 -12.001 1.00 70.44 92 ASN A O 1
ATOM 690 N N . ASP A 1 93 ? 21.072 -15.516 -11.165 1.00 73.31 93 ASP A N 1
ATOM 691 C CA . ASP A 1 93 ? 21.901 -16.128 -12.189 1.00 73.31 93 ASP A CA 1
ATOM 692 C C . ASP A 1 93 ? 21.017 -16.729 -13.279 1.00 73.31 93 ASP A C 1
ATOM 694 O O . ASP A 1 93 ? 20.342 -17.745 -13.092 1.00 73.31 93 ASP A O 1
ATOM 698 N N . LEU A 1 94 ? 21.027 -16.098 -14.446 1.00 67.25 94 LEU A N 1
ATOM 699 C CA . LEU A 1 94 ? 20.328 -16.536 -15.644 1.00 67.25 94 LEU A CA 1
ATOM 700 C C . LEU A 1 94 ? 21.325 -17.180 -16.603 1.00 67.25 94 LEU A C 1
ATOM 702 O O . LEU A 1 94 ? 22.204 -16.533 -17.172 1.00 67.25 94 LEU A O 1
ATOM 706 N N . LEU A 1 95 ? 21.157 -18.476 -16.829 1.00 66.94 95 LEU A N 1
ATOM 707 C CA . LEU A 1 95 ? 21.895 -19.226 -17.828 1.00 66.94 95 LEU A CA 1
ATOM 708 C C . LEU A 1 95 ? 20.984 -19.540 -19.007 1.00 66.94 95 LEU A C 1
ATOM 710 O O . LEU A 1 95 ? 19.973 -20.229 -18.857 1.00 66.94 95 LEU A O 1
ATOM 714 N N . PHE A 1 96 ? 21.362 -19.087 -20.199 1.00 64.94 96 PHE A N 1
ATOM 715 C CA . PHE A 1 96 ? 20.610 -19.386 -21.411 1.00 64.94 96 PHE A CA 1
ATOM 716 C C . PHE A 1 96 ? 21.510 -19.756 -22.588 1.00 64.94 96 PHE A C 1
ATOM 718 O O . PHE A 1 96 ? 22.636 -19.285 -22.750 1.00 64.94 96 PHE A O 1
ATOM 725 N N . VAL A 1 97 ? 20.999 -20.637 -23.448 1.00 61.78 97 VAL A N 1
ATOM 726 C CA . VAL A 1 97 ? 21.701 -21.071 -24.663 1.00 61.78 97 VAL A CA 1
ATOM 727 C C . VAL A 1 97 ? 21.144 -20.323 -25.870 1.00 61.78 97 VAL A C 1
ATOM 729 O O . VAL A 1 97 ? 19.970 -20.468 -26.213 1.00 61.78 97 VAL A O 1
ATOM 732 N N . ARG A 1 98 ? 21.995 -19.553 -26.561 1.00 55.66 98 ARG A N 1
ATOM 733 C CA . ARG A 1 98 ? 21.652 -18.864 -27.818 1.00 55.66 98 ARG A CA 1
ATOM 734 C C . ARG A 1 98 ? 22.512 -19.417 -28.956 1.00 55.66 98 ARG A C 1
ATOM 736 O O . ARG A 1 98 ? 23.682 -19.076 -29.104 1.00 55.66 98 ARG A O 1
ATOM 743 N N . GLY A 1 99 ? 21.928 -20.267 -29.802 1.00 62.16 99 GLY A N 1
ATOM 744 C CA . GLY A 1 99 ? 22.670 -20.928 -30.884 1.00 62.16 99 GLY A CA 1
ATOM 745 C C . GLY A 1 99 ? 23.600 -22.021 -30.347 1.00 62.16 99 GLY A C 1
ATOM 746 O O . GLY A 1 99 ? 23.124 -22.955 -29.715 1.00 62.16 99 GLY A O 1
ATOM 747 N N . THR A 1 100 ? 24.910 -21.929 -30.606 1.00 54.91 100 THR A N 1
ATOM 748 C CA . THR A 1 100 ? 25.927 -22.879 -30.097 1.00 54.91 100 THR A CA 1
ATOM 749 C C . THR A 1 100 ? 26.679 -22.374 -28.860 1.00 54.91 100 THR A C 1
ATOM 751 O O . THR A 1 100 ? 27.604 -23.043 -28.407 1.00 54.91 100 THR A O 1
ATOM 754 N N . GLY A 1 101 ? 26.344 -21.184 -28.350 1.00 56.06 101 GLY A N 1
ATOM 755 C CA . GLY A 1 101 ? 27.013 -20.559 -27.207 1.00 56.06 101 GLY A CA 1
ATOM 756 C C . GLY A 1 101 ? 26.162 -20.600 -25.940 1.00 56.06 101 GLY A C 1
ATOM 757 O O . GLY A 1 101 ? 24.954 -20.363 -25.993 1.00 56.06 101 GLY A O 1
ATOM 758 N N . LEU A 1 102 ? 26.814 -20.888 -24.814 1.00 65.69 102 LEU A N 1
ATOM 759 C CA . LEU A 1 102 ? 26.277 -20.727 -23.464 1.00 65.69 102 LEU A CA 1
ATOM 760 C C . LEU A 1 102 ? 26.500 -19.268 -23.039 1.00 65.69 102 LEU A C 1
ATOM 762 O O . LEU A 1 102 ? 27.626 -18.779 -23.148 1.00 65.69 102 LEU A O 1
ATOM 766 N N . GLN A 1 103 ? 25.452 -18.578 -22.600 1.00 64.88 103 GLN A N 1
ATOM 767 C CA . GLN A 1 103 ? 25.548 -17.247 -22.003 1.00 64.88 103 GLN A CA 1
ATOM 768 C C . GLN A 1 103 ? 25.086 -17.327 -20.549 1.00 64.88 103 GLN A C 1
ATOM 770 O O . GLN A 1 103 ? 24.110 -18.011 -20.244 1.00 64.88 103 GLN A O 1
ATOM 775 N N . GLN A 1 104 ? 25.836 -16.667 -19.672 1.00 68.06 104 GLN A N 1
ATOM 776 C CA . GLN A 1 104 ? 25.525 -16.498 -18.260 1.00 68.06 104 GLN A CA 1
ATOM 777 C C . GLN A 1 104 ? 25.374 -15.006 -18.003 1.00 68.06 104 GLN A C 1
ATOM 779 O O . GLN A 1 104 ? 26.148 -14.217 -18.547 1.00 68.06 104 GLN A O 1
ATOM 784 N N . GLN A 1 105 ? 24.381 -14.668 -17.200 1.00 67.69 105 GLN A N 1
ATOM 785 C CA . GLN A 1 105 ? 24.063 -13.321 -16.776 1.00 67.69 105 GLN A CA 1
ATOM 786 C C . GLN A 1 105 ? 23.775 -13.351 -15.280 1.00 67.69 105 GLN A C 1
ATOM 788 O O . GLN A 1 105 ? 23.058 -14.239 -14.821 1.00 67.69 105 GLN A O 1
ATOM 793 N N . GLU A 1 106 ? 24.323 -12.389 -14.552 1.00 70.06 106 GLU A N 1
ATOM 794 C CA . GLU A 1 106 ? 24.138 -12.245 -13.113 1.00 70.06 106 GLU A CA 1
ATOM 795 C C . GLU A 1 106 ? 23.509 -10.877 -12.847 1.00 70.06 106 GLU A C 1
ATOM 797 O O . GLU A 1 106 ? 24.091 -9.837 -13.146 1.00 70.06 106 GLU A O 1
ATOM 802 N N . ASN A 1 107 ? 22.290 -10.878 -12.312 1.00 71.31 107 ASN A N 1
ATOM 803 C CA . ASN A 1 107 ? 21.556 -9.664 -11.985 1.00 71.31 107 ASN A CA 1
ATOM 804 C C . ASN A 1 107 ? 21.428 -9.542 -10.467 1.00 71.31 107 ASN A C 1
ATOM 806 O O . ASN A 1 107 ? 20.698 -10.307 -9.829 1.00 71.31 107 ASN A O 1
ATOM 810 N N . GLU A 1 108 ? 22.090 -8.538 -9.904 1.00 79.75 108 GLU A N 1
ATOM 811 C CA . GLU A 1 108 ? 22.001 -8.201 -8.487 1.00 79.75 108 GLU A CA 1
ATOM 812 C C . GLU A 1 108 ? 20.946 -7.116 -8.251 1.00 79.75 108 GLU A C 1
ATOM 814 O O . GLU A 1 108 ? 20.845 -6.137 -8.996 1.00 79.75 108 GLU A O 1
ATOM 819 N N . ARG A 1 109 ? 20.169 -7.268 -7.182 1.00 80.94 109 ARG A N 1
ATOM 820 C CA . ARG A 1 109 ? 19.220 -6.267 -6.705 1.00 80.94 109 ARG A CA 1
ATOM 821 C C . ARG A 1 109 ? 19.328 -6.119 -5.200 1.00 80.94 109 ARG A C 1
ATOM 823 O O . ARG A 1 109 ? 19.168 -7.090 -4.469 1.00 80.94 109 ARG A O 1
ATOM 830 N N . THR A 1 110 ? 19.535 -4.897 -4.733 1.00 84.62 110 THR A N 1
ATOM 831 C CA . THR A 1 110 ? 19.568 -4.570 -3.308 1.00 84.62 110 THR A CA 1
ATOM 832 C C . THR A 1 110 ? 18.405 -3.664 -2.963 1.00 84.62 110 THR A C 1
ATOM 834 O O . THR A 1 110 ? 18.251 -2.585 -3.525 1.00 84.62 110 THR A O 1
ATOM 837 N N . LYS A 1 111 ? 17.608 -4.073 -1.981 1.00 85.12 111 LYS A N 1
ATOM 838 C CA . LYS A 1 111 ? 16.469 -3.318 -1.482 1.00 85.12 111 LYS A CA 1
ATOM 839 C C . LYS A 1 111 ? 16.607 -3.041 0.004 1.00 85.12 111 LYS A C 1
ATOM 841 O O . LYS A 1 111 ? 16.460 -3.933 0.836 1.00 85.12 111 LYS A O 1
ATOM 846 N N . ASP A 1 112 ? 16.813 -1.777 0.341 1.00 86.56 112 ASP A N 1
ATOM 847 C CA . ASP A 1 112 ? 16.849 -1.279 1.710 1.00 86.56 112 ASP A CA 1
ATOM 848 C C . ASP A 1 112 ? 15.514 -0.644 2.101 1.00 86.56 112 ASP A C 1
ATOM 850 O O . ASP A 1 112 ? 14.830 -0.001 1.307 1.00 86.56 112 ASP A O 1
ATOM 854 N N . SER A 1 113 ? 15.120 -0.796 3.361 1.00 86.25 113 SER A N 1
ATOM 855 C CA . SER A 1 113 ? 13.893 -0.202 3.883 1.00 86.25 113 SER A CA 1
ATOM 856 C C . SER A 1 113 ? 14.052 0.265 5.322 1.00 86.25 113 SER A C 1
ATOM 858 O O . SER A 1 113 ? 14.651 -0.403 6.166 1.00 86.25 113 SER A O 1
ATOM 860 N N . LEU A 1 114 ? 13.463 1.419 5.620 1.00 87.56 114 LEU A N 1
ATOM 861 C CA . LEU A 1 114 ? 13.351 1.971 6.961 1.00 87.56 114 LEU A CA 1
ATOM 862 C C . LEU A 1 114 ? 11.924 2.463 7.171 1.00 87.56 114 LEU A C 1
ATOM 864 O O . LEU A 1 114 ? 11.399 3.226 6.369 1.00 87.56 114 LEU A O 1
ATOM 868 N N . ARG A 1 115 ? 11.289 2.067 8.271 1.00 88.12 115 ARG A N 1
ATOM 869 C CA . ARG A 1 115 ? 9.928 2.468 8.632 1.00 88.12 115 ARG A CA 1
ATOM 870 C C . ARG A 1 115 ? 9.846 2.812 10.110 1.00 88.12 115 ARG A C 1
ATOM 872 O O . ARG A 1 115 ? 10.072 1.963 10.967 1.00 88.12 115 ARG A O 1
ATOM 879 N N . GLY A 1 116 ? 9.469 4.045 10.407 1.00 86.19 116 GLY A N 1
ATOM 880 C CA . GLY A 1 116 ? 9.098 4.511 11.734 1.00 86.19 116 GLY A CA 1
ATOM 881 C C . GLY A 1 116 ? 7.583 4.519 11.913 1.00 86.19 116 GLY A C 1
ATOM 882 O O . GLY A 1 116 ? 6.828 4.820 10.993 1.00 86.19 116 GLY A O 1
ATOM 883 N N . GLU A 1 117 ? 7.126 4.211 13.118 1.00 90.19 117 GLU A N 1
ATOM 884 C CA . GLU A 1 117 ? 5.727 4.290 13.514 1.00 90.19 117 GLU A CA 1
ATOM 885 C C . GLU A 1 117 ? 5.623 4.840 14.938 1.00 90.19 117 GLU A C 1
ATOM 887 O O . GLU A 1 117 ? 6.340 4.404 15.835 1.00 90.19 117 GLU A O 1
ATOM 892 N N . LEU A 1 118 ? 4.701 5.769 15.161 1.00 91.56 118 LEU A N 1
ATOM 893 C CA . LEU A 1 118 ? 4.367 6.336 16.457 1.00 91.56 118 LEU A CA 1
ATOM 894 C C . LEU A 1 118 ? 2.856 6.277 16.643 1.00 91.56 118 LEU A C 1
ATOM 896 O O . LEU A 1 118 ? 2.099 6.805 15.844 1.00 91.56 118 LEU A O 1
ATOM 900 N N . ARG A 1 119 ? 2.402 5.659 17.726 1.00 91.44 119 ARG A N 1
ATOM 901 C CA . ARG A 1 119 ? 1.003 5.584 18.137 1.00 91.44 119 ARG A CA 1
ATOM 902 C C . ARG A 1 119 ? 0.849 6.223 19.502 1.00 91.44 119 ARG A C 1
ATOM 904 O O . ARG A 1 119 ? 1.606 5.926 20.424 1.00 91.44 119 ARG A O 1
ATOM 911 N N . TYR A 1 120 ? -0.169 7.054 19.649 1.00 90.00 120 TYR A N 1
ATOM 912 C CA . TYR A 1 120 ? -0.480 7.719 20.903 1.00 90.00 120 TYR A CA 1
ATOM 913 C C . TYR A 1 120 ? -1.985 7.748 21.152 1.00 90.00 120 TYR A C 1
ATOM 915 O O . TYR A 1 120 ? -2.778 8.070 20.267 1.00 90.00 120 TYR A O 1
ATOM 923 N N . LYS A 1 121 ? -2.395 7.412 22.375 1.00 87.69 121 LYS A N 1
ATOM 924 C CA . LYS A 1 121 ? -3.787 7.493 22.817 1.00 87.69 121 LYS A CA 1
ATOM 925 C C . LYS A 1 121 ? -3.980 8.710 23.723 1.00 87.69 121 LYS A C 1
ATOM 927 O O . LYS A 1 121 ? -3.655 8.665 24.906 1.00 87.69 121 LYS A O 1
ATOM 932 N N . ALA A 1 122 ? -4.583 9.762 23.179 1.00 82.94 122 ALA A N 1
ATOM 933 C CA . ALA A 1 122 ? -4.936 10.983 23.898 1.00 82.94 122 ALA A CA 1
ATOM 934 C C . ALA A 1 122 ? -6.406 10.930 24.348 1.00 82.94 122 ALA A C 1
ATOM 936 O O . ALA A 1 122 ? -7.310 11.382 23.642 1.00 82.94 122 ALA A O 1
ATOM 937 N N . GLY A 1 123 ? -6.678 10.329 25.511 1.00 83.75 123 GLY A N 1
ATOM 938 C CA . GLY A 1 123 ? -8.045 10.204 26.034 1.00 83.75 123 GLY A CA 1
ATOM 939 C C . GLY A 1 123 ? -8.965 9.401 25.100 1.00 83.75 123 GLY A C 1
ATOM 940 O O . GLY A 1 123 ? -8.817 8.181 24.977 1.00 83.75 123 GLY A O 1
ATOM 941 N N . ALA A 1 124 ? -9.923 10.085 24.465 1.00 83.56 124 ALA A N 1
ATOM 942 C CA . ALA A 1 124 ? -10.868 9.503 23.505 1.00 83.56 124 ALA A CA 1
ATOM 943 C C . ALA A 1 124 ? -10.311 9.383 22.073 1.00 83.56 124 ALA A C 1
ATOM 945 O O . ALA A 1 124 ? -10.929 8.720 21.238 1.00 83.56 124 ALA A O 1
ATOM 946 N N . PHE A 1 125 ? -9.157 9.994 21.797 1.00 87.44 125 PHE A N 1
ATOM 947 C CA . PHE A 1 125 ? -8.534 10.017 20.479 1.00 87.44 125 PHE A CA 1
ATOM 948 C C . PHE A 1 125 ? -7.366 9.035 20.391 1.00 87.44 125 PHE A C 1
ATOM 950 O O . PHE A 1 125 ? -6.680 8.741 21.375 1.00 87.44 125 PHE A O 1
ATOM 957 N N . ARG A 1 126 ? -7.129 8.531 19.184 1.00 90.19 126 ARG A N 1
ATOM 958 C CA . ARG A 1 126 ? -5.957 7.740 18.816 1.00 90.19 126 ARG A CA 1
ATOM 959 C C . ARG A 1 126 ? -5.271 8.424 17.650 1.00 90.19 126 ARG A C 1
ATOM 961 O O . ARG A 1 126 ? -5.916 8.711 16.650 1.00 90.19 126 ARG A O 1
ATOM 968 N N . ILE A 1 127 ? -3.981 8.655 17.797 1.00 91.44 127 ILE A N 1
ATOM 969 C CA . ILE A 1 127 ? -3.116 9.226 16.775 1.00 91.44 127 ILE A CA 1
ATOM 970 C C . ILE A 1 127 ? -2.147 8.127 16.363 1.00 91.44 127 ILE A C 1
ATOM 972 O O . ILE A 1 127 ? -1.584 7.455 17.231 1.00 91.44 127 ILE A O 1
ATOM 976 N N . ALA A 1 128 ? -1.956 7.935 15.066 1.00 91.00 128 ALA A N 1
ATOM 977 C CA . ALA A 1 128 ? -0.874 7.120 14.540 1.00 91.00 128 ALA A CA 1
ATOM 978 C C . ALA A 1 128 ? -0.150 7.897 13.444 1.00 91.00 128 ALA A C 1
ATOM 980 O O . ALA A 1 128 ? -0.789 8.383 12.524 1.00 91.00 128 ALA A O 1
ATOM 981 N N . LEU A 1 129 ? 1.163 8.017 13.553 1.00 91.06 129 LEU A N 1
ATOM 982 C CA . LEU A 1 129 ? 2.048 8.576 12.545 1.00 91.06 129 LEU A CA 1
ATOM 983 C C . LEU A 1 129 ? 2.962 7.458 12.070 1.00 91.06 129 LEU A C 1
ATOM 985 O O . LEU A 1 129 ? 3.451 6.668 12.874 1.00 91.06 129 LEU A O 1
ATOM 989 N N . GLN A 1 130 ? 3.205 7.394 10.778 1.00 88.94 130 GLN A N 1
ATOM 990 C CA . GLN A 1 130 ? 4.106 6.435 10.179 1.00 88.94 130 GLN A CA 1
ATOM 991 C C . GLN A 1 130 ? 4.879 7.132 9.075 1.00 88.94 130 GLN A C 1
ATOM 993 O O . GLN A 1 130 ? 4.295 7.822 8.254 1.00 88.94 130 GLN A O 1
ATOM 998 N N . GLY A 1 131 ? 6.180 6.916 9.023 1.00 82.50 131 GLY A N 1
ATOM 999 C CA . GLY A 1 131 ? 6.997 7.343 7.899 1.00 82.50 131 GLY A CA 1
ATOM 1000 C C . GLY A 1 131 ? 7.942 6.231 7.510 1.00 82.50 131 GLY A C 1
ATOM 1001 O O . GLY A 1 131 ? 8.232 5.345 8.315 1.00 82.50 131 GLY A O 1
ATOM 1002 N N . GLY A 1 132 ? 8.416 6.251 6.283 1.00 86.44 132 GLY A N 1
ATOM 1003 C CA . GLY A 1 132 ? 9.420 5.308 5.855 1.00 86.44 132 GLY A CA 1
ATOM 1004 C C . GLY A 1 132 ? 9.983 5.646 4.499 1.00 86.44 132 GLY A C 1
ATOM 1005 O O . GLY A 1 132 ? 9.376 6.385 3.730 1.00 86.44 132 GLY A O 1
ATOM 1006 N N . ARG A 1 133 ? 11.142 5.065 4.237 1.00 88.00 133 ARG A N 1
ATOM 1007 C CA . ARG A 1 133 ? 11.850 5.170 2.980 1.00 88.00 133 ARG A CA 1
ATOM 1008 C C . ARG A 1 133 ? 12.249 3.777 2.529 1.00 88.00 133 ARG A C 1
ATOM 1010 O O . ARG A 1 133 ? 12.620 2.939 3.353 1.00 88.00 133 ARG A O 1
ATOM 1017 N N . THR A 1 134 ? 12.101 3.527 1.242 1.00 80.50 134 THR A N 1
ATOM 1018 C CA . THR A 1 134 ? 12.586 2.326 0.568 1.00 80.50 134 THR A CA 1
ATOM 1019 C C . THR A 1 134 ? 13.567 2.769 -0.501 1.00 80.50 134 THR A C 1
ATOM 1021 O O . THR A 1 134 ? 13.327 3.772 -1.167 1.00 80.50 134 THR A O 1
ATOM 1024 N N . TRP A 1 135 ? 14.658 2.039 -0.635 1.00 86.88 135 TRP A N 1
ATOM 1025 C CA . TRP A 1 135 ? 15.659 2.212 -1.672 1.00 86.88 135 TRP A CA 1
ATOM 1026 C C . TRP A 1 135 ? 15.802 0.881 -2.378 1.00 86.88 135 TRP A C 1
ATOM 1028 O O . TRP A 1 135 ? 15.775 -0.158 -1.721 1.00 86.88 135 TRP A O 1
ATOM 1038 N N . ASP A 1 136 ? 15.911 0.914 -3.690 1.00 82.62 136 ASP A N 1
ATOM 1039 C CA . ASP A 1 136 ? 15.977 -0.271 -4.523 1.00 82.62 136 ASP A CA 1
ATOM 1040 C C . ASP A 1 136 ? 16.967 0.002 -5.647 1.00 82.62 136 ASP A C 1
ATOM 1042 O O . ASP A 1 136 ? 16.758 0.913 -6.445 1.00 82.62 136 ASP A O 1
ATOM 1046 N N . GLU A 1 137 ? 18.054 -0.745 -5.673 1.00 79.88 137 GLU A N 1
ATOM 1047 C CA . GLU A 1 137 ? 19.107 -0.646 -6.672 1.00 79.88 137 GLU A CA 1
ATOM 1048 C C . GLU A 1 137 ? 19.163 -1.971 -7.422 1.00 79.88 137 GLU A C 1
ATOM 1050 O O . GLU A 1 137 ? 19.179 -3.036 -6.805 1.00 79.88 137 GLU A O 1
ATOM 1055 N N . THR A 1 138 ? 19.150 -1.915 -8.748 1.00 70.75 138 THR A N 1
ATOM 1056 C CA . THR A 1 138 ? 19.207 -3.081 -9.628 1.00 70.75 138 THR A CA 1
ATOM 1057 C C . THR A 1 138 ? 20.339 -2.896 -10.628 1.00 70.75 138 THR A C 1
ATOM 1059 O O . THR A 1 138 ? 20.374 -1.916 -11.375 1.00 70.75 138 THR A O 1
ATOM 1062 N N . THR A 1 139 ? 21.241 -3.870 -10.686 1.00 66.12 139 THR A N 1
ATOM 1063 C CA . THR A 1 139 ? 22.233 -3.970 -11.754 1.00 66.12 139 THR A CA 1
ATOM 1064 C C . THR A 1 139 ? 21.535 -4.500 -13.004 1.00 66.12 139 THR A C 1
ATOM 1066 O O . THR A 1 139 ? 21.025 -5.619 -13.006 1.00 66.12 139 THR A O 1
ATOM 1069 N N . ILE A 1 140 ? 21.478 -3.682 -14.056 1.00 57.75 140 ILE A N 1
ATOM 1070 C CA . ILE A 1 140 ? 20.904 -4.049 -15.357 1.00 57.75 140 ILE A CA 1
ATOM 1071 C C . ILE A 1 140 ? 22.059 -4.315 -16.321 1.00 57.75 140 ILE A C 1
ATOM 1073 O O . ILE A 1 140 ? 22.919 -3.453 -16.519 1.00 57.75 140 ILE A O 1
ATOM 1077 N N . GLU A 1 141 ? 22.098 -5.501 -16.928 1.00 54.44 141 GLU A N 1
ATOM 1078 C CA . GLU A 1 141 ? 23.093 -5.818 -17.952 1.00 54.44 141 GLU A CA 1
ATOM 1079 C C . GLU A 1 141 ? 22.585 -5.518 -19.372 1.00 54.44 141 GLU A C 1
ATOM 1081 O O . GLU A 1 141 ? 21.393 -5.582 -19.681 1.00 54.44 141 GLU A O 1
ATOM 1086 N N . LEU A 1 142 ? 23.526 -5.268 -20.293 1.00 40.25 142 LEU A N 1
ATOM 1087 C CA . LEU A 1 142 ? 23.278 -5.003 -21.719 1.00 40.25 142 LEU A CA 1
ATOM 1088 C C . LEU A 1 142 ? 22.405 -6.079 -22.400 1.00 40.25 142 LEU A C 1
ATOM 1090 O O . LEU A 1 142 ? 21.746 -5.797 -23.396 1.00 40.25 142 LEU A O 1
ATOM 1094 N N . ALA A 1 143 ? 22.389 -7.314 -21.894 1.00 42.16 143 ALA A N 1
ATOM 1095 C CA . ALA A 1 143 ? 21.569 -8.398 -22.430 1.00 42.16 143 ALA A CA 1
ATOM 1096 C C . ALA A 1 143 ? 20.069 -8.259 -22.106 1.00 42.16 143 ALA A C 1
ATOM 1098 O O . ALA A 1 143 ? 19.244 -8.619 -22.951 1.00 42.16 143 ALA A O 1
ATOM 1099 N N . ASP A 1 144 ? 19.706 -7.685 -20.955 1.00 46.44 144 ASP A N 1
ATOM 1100 C CA . ASP A 1 144 ? 18.304 -7.417 -20.616 1.00 46.44 144 ASP A CA 1
ATOM 1101 C C . ASP A 1 144 ? 17.716 -6.327 -21.519 1.00 46.44 144 ASP A C 1
ATOM 1103 O O . ASP A 1 144 ? 16.603 -6.456 -22.035 1.00 46.44 144 ASP A O 1
ATOM 1107 N N . LEU A 1 145 ? 18.532 -5.314 -21.820 1.00 44.06 145 LEU A N 1
ATOM 1108 C CA . LEU A 1 145 ? 18.229 -4.246 -22.775 1.00 44.06 145 LEU A CA 1
ATOM 1109 C C . LEU A 1 145 ? 18.025 -4.786 -24.204 1.00 44.06 145 LEU A C 1
ATOM 1111 O O . LEU A 1 145 ? 17.213 -4.267 -24.969 1.00 44.06 145 LEU A O 1
ATOM 1115 N N . LEU A 1 146 ? 18.719 -5.873 -24.564 1.00 38.22 146 LEU A N 1
ATOM 1116 C CA . LEU A 1 146 ? 18.623 -6.519 -25.879 1.00 38.22 146 LEU A CA 1
ATOM 1117 C C . LEU A 1 146 ? 17.373 -7.398 -26.056 1.00 38.22 146 LEU A C 1
ATOM 1119 O O . LEU A 1 146 ? 17.005 -7.692 -27.198 1.00 38.22 146 LEU A O 1
ATOM 1123 N N . ASN A 1 147 ? 16.731 -7.835 -24.969 1.00 40.84 147 ASN A N 1
ATOM 1124 C CA . ASN A 1 147 ? 15.572 -8.734 -25.015 1.00 40.84 147 ASN A CA 1
ATOM 1125 C C . ASN A 1 147 ? 14.216 -8.005 -24.971 1.00 40.84 147 ASN A C 1
ATOM 1127 O O . ASN A 1 147 ? 13.177 -8.659 -25.068 1.00 40.84 147 ASN A O 1
ATOM 1131 N N . GLY A 1 148 ? 14.209 -6.668 -24.903 1.00 34.19 148 GLY A N 1
ATOM 1132 C CA . GLY A 1 148 ? 13.007 -5.847 -25.097 1.00 34.19 148 GLY A CA 1
ATOM 1133 C C . GLY A 1 148 ? 11.950 -5.973 -23.997 1.00 34.19 148 GLY A C 1
ATOM 1134 O O . GLY A 1 148 ? 10.799 -5.598 -24.217 1.00 34.19 148 GLY A O 1
ATOM 1135 N N . TYR A 1 149 ? 12.314 -6.500 -22.830 1.00 37.16 149 TYR A N 1
ATOM 1136 C CA . TYR A 1 149 ? 11.473 -6.423 -21.643 1.00 37.16 149 TYR A CA 1
ATOM 1137 C C . TYR A 1 149 ? 11.903 -5.217 -20.825 1.00 37.16 149 TYR A C 1
ATOM 1139 O O . TYR A 1 149 ? 13.093 -5.015 -20.612 1.00 37.16 149 TYR A O 1
ATOM 1147 N N . ALA A 1 150 ? 10.923 -4.422 -20.391 1.00 41.69 150 ALA A N 1
ATOM 1148 C CA . ALA A 1 150 ? 11.126 -3.300 -19.491 1.00 41.69 150 ALA A CA 1
ATOM 1149 C C . ALA A 1 150 ? 11.865 -3.788 -18.239 1.00 41.69 150 ALA A C 1
ATOM 1151 O O . ALA A 1 150 ? 11.272 -4.389 -17.340 1.00 41.69 150 ALA A O 1
ATOM 1152 N N . THR A 1 151 ? 13.173 -3.571 -18.207 1.00 47.28 151 THR A N 1
ATOM 1153 C CA . THR A 1 151 ? 13.967 -3.719 -17.000 1.00 47.28 151 THR A CA 1
ATOM 1154 C C . THR A 1 151 ? 13.492 -2.638 -16.052 1.00 47.28 151 THR A C 1
ATOM 1156 O O . THR A 1 151 ? 13.291 -1.495 -16.464 1.00 47.28 151 THR A O 1
ATOM 1159 N N . GLY A 1 152 ? 13.223 -3.004 -14.803 1.00 48.09 152 GLY A N 1
ATOM 1160 C CA . GLY A 1 152 ? 12.824 -2.039 -13.784 1.00 48.09 152 GLY A CA 1
ATOM 1161 C C . GLY A 1 152 ? 13.844 -0.900 -13.625 1.00 48.09 152 GLY A C 1
ATOM 1162 O O . GLY A 1 152 ? 14.877 -0.881 -14.292 1.00 48.09 152 GLY A O 1
ATOM 1163 N N . PRO A 1 153 ? 13.575 0.069 -12.741 1.00 56.22 153 PRO A N 1
ATOM 1164 C CA . PRO A 1 153 ? 14.522 1.148 -12.499 1.00 56.22 153 PRO A CA 1
ATOM 1165 C C . PRO A 1 153 ? 15.872 0.612 -12.020 1.00 56.22 153 PRO A C 1
ATOM 1167 O O . PRO A 1 153 ? 15.923 -0.282 -11.175 1.00 56.22 153 PRO A O 1
ATOM 1170 N N . LYS A 1 154 ? 16.950 1.189 -12.557 1.00 69.31 154 LYS A N 1
ATOM 1171 C CA . LYS A 1 154 ? 18.329 0.949 -12.120 1.00 69.31 154 LYS A CA 1
ATOM 1172 C C . LYS A 1 154 ? 18.502 1.366 -10.667 1.00 69.31 154 LYS A C 1
ATOM 1174 O O . LYS A 1 154 ? 19.089 0.649 -9.870 1.00 69.31 154 LYS A O 1
ATOM 1179 N N . GLU A 1 155 ? 17.945 2.517 -10.322 1.00 77.44 155 GLU A N 1
ATOM 1180 C CA . GLU A 1 155 ? 17.855 2.985 -8.950 1.00 77.44 155 GLU A CA 1
ATOM 1181 C C . GLU A 1 155 ? 16.458 3.548 -8.725 1.00 77.44 155 GLU A C 1
ATOM 1183 O O . GLU A 1 155 ? 15.920 4.276 -9.559 1.00 77.44 155 GLU A O 1
ATOM 1188 N N . SER A 1 156 ? 15.842 3.222 -7.596 1.00 76.44 156 SER A N 1
ATOM 1189 C CA . SER A 1 156 ? 14.631 3.891 -7.158 1.00 76.44 156 SER A CA 1
ATOM 1190 C C . SER A 1 156 ? 14.632 4.153 -5.663 1.00 76.44 156 SER A C 1
ATOM 1192 O O . SER A 1 156 ? 15.071 3.352 -4.840 1.00 76.44 156 SER A O 1
ATOM 1194 N N . THR A 1 157 ? 14.107 5.312 -5.302 1.00 84.25 157 THR A N 1
ATOM 1195 C CA . THR A 1 157 ? 13.829 5.699 -3.929 1.00 84.25 157 THR A CA 1
ATOM 1196 C C . THR A 1 157 ? 12.340 5.961 -3.800 1.00 84.25 157 THR A C 1
ATOM 1198 O O . THR A 1 157 ? 11.764 6.678 -4.611 1.00 84.25 157 THR A O 1
ATOM 1201 N N . PHE A 1 158 ? 11.727 5.450 -2.737 1.00 78.06 158 PHE A N 1
ATOM 1202 C CA . PHE A 1 158 ? 10.364 5.788 -2.357 1.00 78.06 158 PHE A CA 1
ATOM 1203 C C . PHE A 1 158 ? 10.304 6.270 -0.910 1.00 78.06 158 PHE A C 1
ATOM 1205 O O . PHE A 1 158 ? 10.504 5.497 0.027 1.00 78.06 158 PHE A O 1
ATOM 1212 N N . ASP A 1 159 ? 9.995 7.547 -0.738 1.00 84.06 159 ASP A N 1
ATOM 1213 C CA . ASP A 1 159 ? 9.734 8.213 0.528 1.00 84.06 159 ASP A CA 1
ATOM 1214 C C . ASP A 1 159 ? 8.233 8.256 0.810 1.00 84.06 159 ASP A C 1
ATOM 1216 O O . ASP A 1 159 ? 7.428 8.504 -0.082 1.00 84.06 159 ASP A O 1
ATOM 1220 N N . SER A 1 160 ? 7.830 8.037 2.062 1.00 85.19 160 SER A N 1
ATOM 1221 C CA . SER A 1 160 ? 6.429 8.157 2.468 1.00 85.19 160 SER A CA 1
ATOM 1222 C C . SER A 1 160 ? 6.270 8.622 3.908 1.00 85.19 160 SER A C 1
ATOM 1224 O O . SER A 1 160 ? 7.007 8.223 4.812 1.00 85.19 160 SER A O 1
ATOM 1226 N N . VAL A 1 161 ? 5.249 9.439 4.140 1.00 87.31 161 VAL A N 1
ATOM 1227 C CA . VAL A 1 161 ? 4.789 9.854 5.462 1.00 87.31 161 VAL A CA 1
ATOM 1228 C C . VAL A 1 161 ? 3.274 9.768 5.476 1.00 87.31 161 VAL A C 1
ATOM 1230 O O . VAL A 1 161 ? 2.599 10.209 4.559 1.00 87.31 161 VAL A O 1
ATOM 1233 N N . SER A 1 162 ? 2.715 9.198 6.529 1.00 86.12 162 SER A N 1
ATOM 1234 C CA . SER A 1 162 ? 1.280 9.123 6.742 1.00 86.12 162 SER A CA 1
ATOM 1235 C C . SER A 1 162 ? 0.942 9.359 8.204 1.00 86.12 162 SER A C 1
ATOM 1237 O O . SER A 1 162 ? 1.710 9.060 9.119 1.00 86.12 162 SER A O 1
ATOM 1239 N N . GLY A 1 163 ? -0.230 9.922 8.433 1.00 86.69 163 GLY A N 1
ATOM 1240 C CA . GLY A 1 163 ? -0.772 10.178 9.747 1.00 86.69 163 GLY A CA 1
ATOM 1241 C C . GLY A 1 163 ? -2.244 9.833 9.768 1.00 86.69 163 GLY A C 1
ATOM 1242 O O . GLY A 1 163 ? -2.946 9.983 8.775 1.00 86.69 163 GLY A O 1
ATOM 1243 N N . SER A 1 164 ? -2.724 9.380 10.915 1.00 90.31 164 SER A N 1
ATOM 1244 C CA . SER A 1 164 ? -4.137 9.186 11.168 1.00 90.31 164 SER A CA 1
ATOM 1245 C C . SER A 1 164 ? -4.516 9.702 12.547 1.00 90.31 164 SER A C 1
ATOM 1247 O O . SER A 1 164 ? -3.777 9.553 13.524 1.00 90.31 164 SER A O 1
ATOM 1249 N N . LEU A 1 165 ? -5.699 10.296 12.624 1.00 90.38 165 LEU A N 1
ATOM 1250 C CA . LEU A 1 165 ? -6.361 10.718 13.844 1.00 90.38 165 LEU A CA 1
ATOM 1251 C C . LEU A 1 165 ? -7.742 10.077 13.862 1.00 90.38 165 LEU A C 1
ATOM 1253 O O . LEU A 1 165 ? -8.577 10.367 13.016 1.00 90.38 165 LEU A O 1
ATOM 1257 N N . SER A 1 166 ? -7.993 9.215 14.839 1.00 90.81 166 SER A N 1
ATOM 1258 C CA . SER A 1 166 ? -9.289 8.566 15.033 1.00 90.81 166 SER A CA 1
ATOM 1259 C C . SER A 1 166 ? -9.897 8.958 16.371 1.00 90.81 166 SER A C 1
ATOM 1261 O O . SER A 1 166 ? -9.192 9.064 17.376 1.00 90.81 166 SER A O 1
ATOM 1263 N N . GLY A 1 167 ? -11.213 9.123 16.422 1.00 88.25 167 GLY A N 1
ATOM 1264 C CA . GLY A 1 167 ? -11.908 9.544 17.633 1.00 88.25 167 GLY A CA 1
ATOM 1265 C C . GLY A 1 167 ? -13.411 9.332 17.572 1.00 88.25 167 GLY A C 1
ATOM 1266 O O . GLY A 1 167 ? -13.925 8.584 16.741 1.00 88.25 167 GLY A O 1
ATOM 1267 N N . LYS A 1 168 ? -14.120 9.987 18.495 1.00 85.81 168 LYS A N 1
ATOM 1268 C CA . LYS A 1 168 ? -15.582 10.057 18.497 1.00 85.81 168 LYS A CA 1
ATOM 1269 C C . LYS A 1 168 ? -16.039 11.496 18.699 1.00 85.81 168 LYS A C 1
ATOM 1271 O O . LYS A 1 168 ? -15.583 12.152 19.633 1.00 85.81 168 LYS A O 1
ATOM 1276 N N . LEU A 1 169 ? -16.973 11.953 17.870 1.00 78.44 169 LEU A N 1
ATOM 1277 C CA . LEU A 1 169 ? -17.743 13.180 18.075 1.00 78.44 169 LEU A CA 1
ATOM 1278 C C . LEU A 1 169 ? -19.131 12.765 18.585 1.00 78.44 169 LEU A C 1
ATOM 1280 O O . LEU A 1 169 ? -19.986 12.292 17.837 1.00 78.44 169 LEU A O 1
ATOM 1284 N N . GLY A 1 170 ? -19.335 12.829 19.904 1.00 82.06 170 GLY A N 1
ATOM 1285 C CA . GLY A 1 170 ? -20.506 12.223 20.545 1.00 82.06 170 GLY A CA 1
ATOM 1286 C C . GLY A 1 170 ? -20.494 10.692 20.414 1.00 82.06 170 GLY A C 1
ATOM 1287 O O . GLY A 1 170 ? -19.607 10.028 20.950 1.00 82.06 170 GLY A O 1
ATOM 1288 N N . LYS A 1 171 ? -21.483 10.117 19.713 1.00 81.19 171 LYS A N 1
ATOM 1289 C CA . LYS A 1 171 ? -21.552 8.668 19.420 1.00 81.19 171 LYS A CA 1
ATOM 1290 C C . LYS A 1 171 ? -20.984 8.288 18.043 1.00 81.19 171 LYS A C 1
ATOM 1292 O O . LYS A 1 171 ? -20.786 7.099 17.809 1.00 81.19 171 LYS A O 1
ATOM 1297 N N . ALA A 1 172 ? -20.731 9.260 17.166 1.00 81.19 172 ALA A N 1
ATOM 1298 C CA . ALA A 1 172 ? -20.220 9.041 15.815 1.00 81.19 172 ALA A CA 1
ATOM 1299 C C . ALA A 1 172 ? -18.695 8.834 15.842 1.00 81.19 172 ALA A C 1
ATOM 1301 O O . ALA A 1 172 ? -17.985 9.724 16.325 1.00 81.19 172 ALA A O 1
ATOM 1302 N N . PRO A 1 173 ? -18.167 7.684 15.386 1.00 86.75 173 PRO A N 1
ATOM 1303 C CA . PRO A 1 173 ? -16.734 7.524 15.185 1.00 86.75 173 PRO A CA 1
ATOM 1304 C C . PRO A 1 173 ? -16.276 8.316 13.956 1.00 86.75 173 PRO A C 1
ATOM 1306 O O . PRO A 1 173 ? -17.025 8.466 12.996 1.00 86.75 173 PRO A O 1
ATOM 1309 N N . PHE A 1 174 ? -15.040 8.797 13.978 1.00 86.88 174 PHE A N 1
ATOM 1310 C CA . PHE A 1 174 ? -14.408 9.393 12.805 1.00 86.88 174 PHE A CA 1
ATOM 1311 C C . PHE A 1 174 ? -12.937 8.995 12.735 1.00 86.88 174 PHE A C 1
ATOM 1313 O O . PHE A 1 174 ? -12.311 8.740 13.772 1.00 86.88 174 PHE A O 1
ATOM 1320 N N . THR A 1 175 ? -12.394 9.013 11.524 1.00 89.50 175 THR A N 1
ATOM 1321 C CA . THR A 1 175 ? -10.973 8.846 11.241 1.00 89.50 175 THR A CA 1
ATOM 1322 C C . THR A 1 175 ? -10.570 9.822 10.142 1.00 89.50 175 THR A C 1
ATOM 1324 O O . THR A 1 175 ? -11.197 9.882 9.096 1.00 89.50 175 THR A O 1
ATOM 1327 N N . VAL A 1 176 ? -9.523 10.599 10.384 1.00 89.19 176 VAL A N 1
ATOM 1328 C CA . VAL A 1 176 ? -8.853 11.431 9.380 1.00 89.19 176 VAL A CA 1
ATOM 1329 C C . VAL A 1 176 ? -7.511 10.792 9.100 1.00 89.19 176 VAL A C 1
ATOM 1331 O O . VAL A 1 176 ? -6.797 10.465 10.047 1.00 89.19 176 VAL A O 1
ATOM 1334 N N . MET A 1 177 ? -7.168 10.612 7.835 1.00 88.56 177 MET A N 1
ATOM 1335 C CA . MET A 1 177 ? -5.877 10.121 7.381 1.00 88.56 177 MET A CA 1
ATOM 1336 C C . MET A 1 177 ? -5.290 11.126 6.403 1.00 88.56 177 MET A C 1
ATOM 1338 O O . MET A 1 177 ? -6.007 11.701 5.596 1.00 88.56 177 MET A O 1
ATOM 1342 N N . ALA A 1 178 ? -3.991 11.349 6.489 1.00 83.81 178 ALA A N 1
ATOM 1343 C CA . ALA A 1 178 ? -3.249 12.119 5.509 1.00 83.81 178 ALA A CA 1
ATOM 1344 C C . ALA A 1 178 ? -1.996 11.335 5.147 1.00 83.81 178 ALA A C 1
ATOM 1346 O O . ALA A 1 178 ? -1.361 10.752 6.028 1.00 83.81 178 ALA A O 1
ATOM 1347 N N . SER A 1 179 ? -1.645 11.323 3.873 1.00 81.25 179 SER A N 1
ATOM 1348 C CA . SER A 1 179 ? -0.440 10.696 3.356 1.00 81.25 179 SER A CA 1
ATOM 1349 C C . SER A 1 179 ? 0.248 11.599 2.354 1.00 81.25 179 SER A C 1
ATOM 1351 O O . SER A 1 179 ? -0.382 12.363 1.635 1.00 81.25 179 SER A O 1
ATOM 1353 N N . TRP A 1 180 ? 1.561 11.478 2.323 1.00 89.44 180 TRP A N 1
ATOM 1354 C CA . TRP A 1 180 ? 2.449 12.048 1.337 1.00 89.44 180 TRP A CA 1
ATOM 1355 C C . TRP A 1 180 ? 3.438 10.959 0.938 1.00 89.44 180 TRP A C 1
ATOM 1357 O O . TRP A 1 180 ? 3.886 10.184 1.790 1.00 89.44 180 TRP A O 1
ATOM 1367 N N . GLY A 1 181 ? 3.775 10.889 -0.338 1.00 75.06 181 GLY A N 1
ATOM 1368 C CA . GLY A 1 181 ? 4.822 10.021 -0.835 1.00 75.06 181 GLY A CA 1
ATOM 1369 C C . GLY A 1 181 ? 5.517 10.627 -2.038 1.00 75.06 181 GLY A C 1
ATOM 1370 O O . GLY A 1 181 ? 4.898 11.343 -2.821 1.00 75.06 181 GLY A O 1
ATOM 1371 N N . ARG A 1 182 ? 6.802 10.316 -2.174 1.00 81.31 182 ARG A N 1
ATOM 1372 C CA . ARG A 1 182 ? 7.632 10.706 -3.307 1.00 81.31 182 ARG A CA 1
ATOM 1373 C C . ARG A 1 182 ? 8.421 9.502 -3.796 1.00 81.31 182 ARG A C 1
ATOM 1375 O O . ARG A 1 182 ? 9.159 8.901 -3.022 1.00 81.31 182 ARG A O 1
ATOM 1382 N N . GLY A 1 183 ? 8.267 9.164 -5.066 1.00 76.19 183 GLY A N 1
ATOM 1383 C CA . GLY A 1 183 ? 9.089 8.198 -5.777 1.00 76.19 183 GLY A CA 1
ATOM 1384 C C . GLY A 1 183 ? 10.058 8.910 -6.714 1.00 76.19 183 GLY A C 1
ATOM 1385 O O . GLY A 1 183 ? 9.659 9.824 -7.424 1.00 76.19 183 GLY A O 1
ATOM 1386 N N . VAL A 1 184 ? 11.313 8.486 -6.738 1.00 79.31 184 VAL A N 1
ATOM 1387 C CA . VAL A 1 184 ? 12.291 8.857 -7.767 1.00 79.31 184 VAL A CA 1
ATOM 1388 C C . VAL A 1 184 ? 12.821 7.560 -8.346 1.00 79.31 184 VAL A C 1
ATOM 1390 O O . VAL A 1 184 ? 13.170 6.665 -7.579 1.00 79.31 184 VAL A O 1
ATOM 1393 N N . ALA A 1 185 ? 12.841 7.443 -9.664 1.00 70.25 185 ALA A N 1
ATOM 1394 C CA . ALA A 1 185 ? 13.279 6.256 -10.372 1.00 70.25 185 ALA A CA 1
ATOM 1395 C C . ALA A 1 185 ? 14.168 6.654 -11.553 1.00 70.25 185 ALA A C 1
ATOM 1397 O O . ALA A 1 185 ? 13.737 7.386 -12.440 1.00 70.25 185 ALA A O 1
ATOM 1398 N N . ASP A 1 186 ? 15.388 6.136 -11.567 1.00 71.94 186 ASP A N 1
ATOM 1399 C CA . ASP A 1 186 ? 16.317 6.251 -12.679 1.00 71.94 186 ASP A CA 1
ATOM 1400 C C . ASP A 1 186 ? 16.143 5.021 -13.576 1.00 71.94 186 ASP A C 1
ATOM 1402 O O . ASP A 1 186 ? 16.381 3.877 -13.181 1.00 71.94 186 ASP A O 1
ATOM 1406 N N . LEU A 1 187 ? 15.660 5.259 -14.789 1.00 63.72 187 LEU A N 1
ATOM 1407 C CA . LEU A 1 187 ? 15.278 4.254 -15.770 1.00 63.72 187 LEU A CA 1
ATOM 1408 C C . LEU A 1 187 ? 16.317 4.214 -16.893 1.00 63.72 187 LEU A C 1
ATOM 1410 O O . LEU A 1 187 ? 16.738 5.255 -17.396 1.00 63.72 187 LEU A O 1
ATOM 1414 N N . GLU A 1 188 ? 16.715 3.022 -17.333 1.00 58.62 188 GLU A N 1
ATOM 1415 C CA . GLU A 1 188 ? 17.529 2.873 -18.545 1.00 58.62 188 GLU A CA 1
ATOM 1416 C C . GLU A 1 188 ? 16.610 2.708 -19.773 1.00 58.62 188 GLU A C 1
ATOM 1418 O O . GLU A 1 188 ? 15.689 1.894 -19.782 1.00 58.62 188 GLU A O 1
ATOM 1423 N N . ALA A 1 189 ? 16.810 3.553 -20.789 1.00 54.03 189 ALA A N 1
ATOM 1424 C CA . ALA A 1 189 ? 16.010 3.613 -22.020 1.00 54.03 189 ALA A CA 1
ATOM 1425 C C . ALA A 1 189 ? 16.311 2.445 -23.004 1.00 54.03 189 ALA A C 1
ATOM 1427 O O . ALA A 1 189 ? 17.375 1.837 -22.889 1.00 54.03 189 ALA A O 1
ATOM 1428 N N . PRO A 1 190 ? 15.460 2.173 -24.029 1.00 49.22 190 PRO A N 1
ATOM 1429 C CA . PRO A 1 190 ? 14.233 2.884 -24.387 1.00 49.22 190 PRO A CA 1
ATOM 1430 C C . PRO A 1 190 ? 12.962 2.159 -23.938 1.00 49.22 190 PRO A C 1
ATOM 1432 O O . PRO A 1 190 ? 12.807 0.952 -24.103 1.00 49.22 190 PRO A O 1
ATOM 1435 N N . PHE A 1 191 ? 12.012 2.946 -23.427 1.00 43.72 191 PHE A N 1
ATOM 1436 C CA . PHE A 1 191 ? 10.749 2.439 -22.904 1.00 43.72 191 PHE A CA 1
ATOM 1437 C C . PHE A 1 191 ? 9.862 1.764 -23.963 1.00 43.72 191 PHE A C 1
ATOM 1439 O O . PHE A 1 191 ? 9.027 0.969 -23.562 1.00 43.72 191 PHE A O 1
ATOM 1446 N N . TYR A 1 192 ? 10.057 1.976 -25.275 1.00 38.91 192 TYR A N 1
ATOM 1447 C CA . TYR A 1 192 ? 9.358 1.241 -26.347 1.00 38.91 192 TYR A CA 1
ATOM 1448 C C . TYR A 1 192 ? 10.090 1.360 -27.713 1.00 38.91 192 TYR A C 1
ATOM 1450 O O . TYR A 1 192 ? 10.135 2.456 -28.253 1.00 38.91 192 TYR A O 1
ATOM 1458 N N . GLU A 1 193 ? 10.645 0.265 -28.280 1.00 33.59 193 GLU A N 1
ATOM 1459 C CA . GLU A 1 193 ? 10.500 -0.191 -29.698 1.00 33.59 193 GLU A CA 1
ATOM 1460 C C . GLU A 1 193 ? 11.426 -1.386 -30.101 1.00 33.59 193 GLU A C 1
ATOM 1462 O O . GLU A 1 193 ? 12.513 -1.556 -29.550 1.00 33.59 193 GLU A O 1
ATOM 1467 N N . PRO A 1 194 ? 11.022 -2.234 -31.082 1.00 35.94 194 PRO A N 1
ATOM 1468 C CA . PRO A 1 194 ? 11.541 -3.595 -31.321 1.00 35.94 194 PRO A CA 1
ATOM 1469 C C . PRO A 1 194 ? 12.783 -3.725 -32.235 1.00 35.94 194 PRO A C 1
ATOM 1471 O O . PRO A 1 194 ? 13.104 -4.836 -32.668 1.00 35.94 194 PRO A O 1
ATOM 1474 N N . PHE A 1 195 ? 13.486 -2.636 -32.552 1.00 39.78 195 PHE A N 1
ATOM 1475 C CA . PHE A 1 195 ? 14.694 -2.658 -33.391 1.00 39.78 195 PHE A CA 1
ATOM 1476 C C . PHE A 1 195 ? 15.820 -1.841 -32.749 1.00 39.78 195 PHE A C 1
ATOM 1478 O O . PHE A 1 195 ? 16.097 -0.715 -33.145 1.00 39.78 195 PHE A O 1
ATOM 1485 N N . TYR A 1 196 ? 16.475 -2.423 -31.747 1.00 38.72 196 TYR A N 1
ATOM 1486 C CA . TYR A 1 196 ? 17.663 -1.840 -31.128 1.00 38.72 196 TYR A CA 1
ATOM 1487 C C . TYR A 1 196 ? 18.890 -1.930 -32.060 1.00 38.72 196 TYR A C 1
ATOM 1489 O O . TYR A 1 196 ? 19.219 -3.013 -32.557 1.00 38.72 196 TYR A O 1
ATOM 1497 N N . ASP A 1 197 ? 19.573 -0.799 -32.276 1.00 39.66 197 ASP A N 1
ATOM 1498 C CA . ASP A 1 197 ? 20.911 -0.714 -32.875 1.00 39.66 197 ASP A CA 1
ATOM 1499 C C . ASP A 1 197 ? 21.969 -0.723 -31.745 1.00 39.66 197 ASP A C 1
ATOM 1501 O O . ASP A 1 197 ? 22.001 0.199 -30.928 1.00 39.66 197 ASP A O 1
ATOM 1505 N N . PRO A 1 198 ? 22.861 -1.732 -31.682 1.00 38.81 198 PRO A N 1
ATOM 1506 C CA . PRO A 1 198 ? 23.855 -1.883 -30.615 1.00 38.81 198 PRO A CA 1
ATOM 1507 C C . PRO A 1 198 ? 24.992 -0.852 -30.631 1.00 38.81 198 PRO A C 1
ATOM 1509 O O . PRO A 1 198 ? 25.918 -0.953 -29.828 1.00 38.81 198 PRO A O 1
ATOM 1512 N N . THR A 1 199 ? 24.967 0.123 -31.541 1.00 39.62 199 THR A N 1
ATOM 1513 C CA . THR A 1 199 ? 25.950 1.215 -31.587 1.00 39.62 199 THR A CA 1
ATOM 1514 C C . THR A 1 199 ? 25.549 2.446 -30.767 1.00 39.62 199 THR A C 1
ATOM 1516 O O . THR A 1 199 ? 26.331 3.396 -30.684 1.00 39.62 199 THR A O 1
ATOM 1519 N N . TRP A 1 200 ? 24.360 2.455 -30.152 1.00 43.28 200 TRP A N 1
ATOM 1520 C CA . TRP A 1 200 ? 23.827 3.616 -29.432 1.00 43.28 200 TRP A CA 1
ATOM 1521 C C . TRP A 1 200 ? 24.108 3.558 -27.927 1.00 43.28 200 TRP A C 1
ATOM 1523 O O . TRP A 1 200 ? 23.955 2.521 -27.282 1.00 43.28 200 TRP A O 1
ATOM 1533 N N . VAL A 1 201 ? 24.503 4.702 -27.361 1.00 43.72 201 VAL A N 1
ATOM 1534 C CA . VAL A 1 201 ? 24.702 4.869 -25.916 1.00 43.72 201 VAL A CA 1
ATOM 1535 C C . VAL A 1 201 ? 23.344 5.110 -25.269 1.00 43.72 201 VAL A C 1
ATOM 1537 O O . VAL A 1 201 ? 22.679 6.100 -25.571 1.00 43.72 201 VAL A O 1
ATOM 1540 N N . LEU A 1 202 ? 22.935 4.205 -24.385 1.00 50.56 202 LEU A N 1
ATOM 1541 C CA . LEU A 1 202 ? 21.722 4.363 -23.592 1.00 50.56 202 LEU A CA 1
ATOM 1542 C C . LEU A 1 202 ? 21.937 5.457 -22.542 1.00 50.56 202 LEU A C 1
ATOM 1544 O O . LEU A 1 202 ? 22.913 5.427 -21.792 1.00 50.56 202 LEU A O 1
ATOM 1548 N N . GLY A 1 203 ? 21.038 6.438 -22.519 1.00 55.06 203 GLY A N 1
ATOM 1549 C CA . GLY A 1 203 ? 20.970 7.442 -21.463 1.00 55.06 203 GLY A CA 1
ATOM 1550 C C . GLY A 1 203 ? 20.047 6.980 -20.338 1.00 55.06 203 GLY A C 1
ATOM 1551 O O . GLY A 1 203 ? 19.063 6.281 -20.582 1.00 55.06 203 GLY A O 1
ATOM 1552 N N . THR A 1 204 ? 20.356 7.387 -19.111 1.00 61.97 204 THR A N 1
ATOM 1553 C CA . THR A 1 204 ? 19.452 7.238 -17.966 1.00 61.97 204 THR A CA 1
ATOM 1554 C C . THR A 1 204 ? 18.400 8.345 -18.021 1.00 61.97 204 THR A C 1
ATOM 1556 O O . THR A 1 204 ? 18.759 9.520 -18.082 1.00 61.97 204 THR A O 1
ATOM 1559 N N . ALA A 1 205 ? 17.121 7.975 -18.030 1.00 62.53 205 ALA A N 1
ATOM 1560 C CA . ALA A 1 205 ? 15.994 8.890 -17.880 1.00 62.53 205 ALA A CA 1
ATOM 1561 C C . ALA A 1 205 ? 15.552 8.909 -16.416 1.00 62.53 205 ALA A C 1
ATOM 1563 O O . ALA A 1 205 ? 15.525 7.863 -15.768 1.00 62.53 205 ALA A O 1
ATOM 1564 N N . ARG A 1 206 ? 15.193 10.080 -15.898 1.00 69.31 206 ARG A N 1
ATOM 1565 C CA . ARG A 1 206 ? 14.767 10.229 -14.506 1.00 69.31 206 ARG A CA 1
ATOM 1566 C C . ARG A 1 206 ? 13.266 10.458 -14.454 1.00 69.31 206 ARG A C 1
ATOM 1568 O O . ARG A 1 206 ? 12.759 11.394 -15.060 1.00 69.31 206 ARG A O 1
ATOM 1575 N N . ALA A 1 207 ? 12.565 9.608 -13.717 1.00 64.88 207 ALA A N 1
ATOM 1576 C CA . ALA A 1 207 ? 11.147 9.750 -13.432 1.00 64.88 207 ALA A CA 1
ATOM 1577 C C . ALA A 1 207 ? 10.959 10.139 -11.964 1.00 64.88 207 ALA A C 1
ATOM 1579 O O . ALA A 1 207 ? 11.407 9.429 -11.059 1.00 64.88 207 ALA A O 1
ATOM 1580 N N . GLU A 1 208 ? 10.278 11.251 -11.710 1.00 71.25 208 GLU A N 1
ATOM 1581 C CA . GLU A 1 208 ? 9.873 11.649 -10.367 1.00 71.25 208 GLU A CA 1
ATOM 1582 C C . GLU A 1 208 ? 8.353 11.596 -10.236 1.00 71.25 208 GLU A C 1
ATOM 1584 O O . GLU A 1 208 ? 7.599 11.964 -11.128 1.00 71.25 208 GLU A O 1
ATOM 1589 N N . THR A 1 209 ? 7.878 11.109 -9.099 1.00 65.88 209 THR A N 1
ATOM 1590 C CA . THR A 1 209 ? 6.457 11.040 -8.771 1.00 65.88 209 THR A CA 1
ATOM 1591 C C . THR A 1 209 ? 6.266 11.563 -7.361 1.00 65.88 209 THR A C 1
ATOM 1593 O O . THR A 1 209 ? 6.987 11.188 -6.440 1.00 65.88 209 THR A O 1
ATOM 1596 N N . GLU A 1 210 ? 5.282 12.422 -7.162 1.00 71.69 210 GLU A N 1
ATOM 1597 C CA . GLU A 1 210 ? 4.892 12.928 -5.858 1.00 71.69 210 GLU A CA 1
ATOM 1598 C C . GLU A 1 210 ? 3.375 12.837 -5.720 1.00 71.69 210 GLU A C 1
ATOM 1600 O O . GLU A 1 210 ? 2.618 13.172 -6.629 1.00 71.69 210 GLU A O 1
ATOM 1605 N N . ALA A 1 211 ? 2.910 12.350 -4.576 1.00 68.00 211 ALA A N 1
ATOM 1606 C CA . ALA A 1 211 ? 1.495 12.203 -4.296 1.00 68.00 211 ALA A CA 1
ATOM 1607 C C . ALA A 1 211 ? 1.194 12.596 -2.854 1.00 68.00 211 ALA A C 1
ATOM 1609 O O . ALA A 1 211 ? 1.813 12.106 -1.912 1.00 68.00 211 ALA A O 1
ATOM 1610 N N . THR A 1 212 ? 0.193 13.448 -2.674 1.00 76.81 212 THR A N 1
ATOM 1611 C CA . THR A 1 212 ? -0.378 13.802 -1.375 1.00 76.81 212 THR A CA 1
ATOM 1612 C C . THR A 1 212 ? -1.847 13.430 -1.373 1.00 76.81 2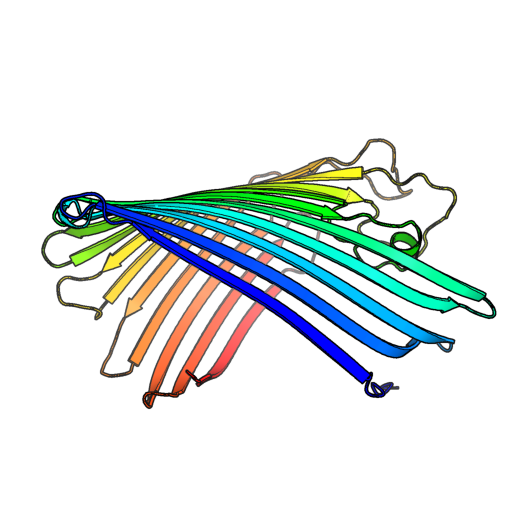12 THR A C 1
ATOM 1614 O O . THR A 1 212 ? -2.547 13.735 -2.328 1.00 76.81 212 THR A O 1
ATOM 1617 N N . SER A 1 213 ? -2.355 12.827 -0.304 1.00 73.81 213 SER A N 1
ATOM 1618 C CA . SER A 1 213 ? -3.786 12.569 -0.154 1.00 73.81 213 SER A CA 1
ATOM 1619 C C . SER A 1 213 ? -4.266 12.770 1.273 1.00 73.81 213 SER A C 1
ATOM 1621 O O . SER A 1 213 ? -3.529 12.600 2.244 1.00 73.81 213 SER A O 1
ATOM 1623 N N . VAL A 1 214 ? -5.529 13.161 1.404 1.00 79.94 214 VAL A N 1
ATOM 1624 C CA . VAL A 1 214 ? -6.243 13.277 2.670 1.00 79.94 214 VAL A CA 1
ATOM 1625 C C . VAL A 1 214 ? -7.547 12.510 2.540 1.00 79.94 214 VAL A C 1
ATOM 1627 O O . VAL A 1 214 ? -8.371 12.823 1.685 1.00 79.94 214 VAL A O 1
ATOM 1630 N N . VAL A 1 215 ? -7.742 11.532 3.421 1.00 82.38 215 VAL A N 1
ATOM 1631 C CA . VAL A 1 215 ? -8.943 10.702 3.499 1.00 82.38 215 VAL A CA 1
ATOM 1632 C C . VAL A 1 215 ? -9.671 10.988 4.807 1.00 82.38 215 VAL A C 1
ATOM 1634 O O . VAL A 1 215 ? -9.081 11.032 5.887 1.00 82.38 215 VAL A O 1
ATOM 1637 N N . LEU A 1 216 ? -10.979 11.170 4.726 1.00 82.81 216 LEU A N 1
ATOM 1638 C CA . LEU A 1 216 ? -11.868 11.413 5.849 1.00 82.81 216 LEU A CA 1
ATOM 1639 C C . LEU A 1 216 ? -12.901 10.296 5.893 1.00 82.81 216 LEU A C 1
ATOM 1641 O O . LEU A 1 216 ? -13.622 10.100 4.929 1.00 82.81 216 LEU A O 1
ATOM 1645 N N . HIS A 1 217 ? -13.005 9.614 7.027 1.00 85.31 217 HIS A N 1
ATOM 1646 C CA . HIS A 1 217 ? -14.042 8.637 7.338 1.00 85.31 217 HIS A CA 1
ATOM 1647 C C . HIS A 1 217 ? -14.892 9.157 8.496 1.00 85.31 217 HIS A C 1
ATOM 1649 O O . HIS A 1 217 ? -14.371 9.543 9.549 1.00 85.31 217 HIS A O 1
ATOM 1655 N N . ALA A 1 218 ? -16.210 9.132 8.337 1.00 82.50 218 ALA A N 1
ATOM 1656 C CA . ALA A 1 218 ? -17.171 9.525 9.355 1.00 82.50 218 ALA A CA 1
ATOM 1657 C C . ALA A 1 218 ? -18.305 8.495 9.443 1.00 82.50 218 ALA A C 1
ATOM 1659 O O . ALA A 1 218 ? -19.072 8.294 8.504 1.00 82.50 218 ALA A O 1
ATOM 1660 N N . GLY A 1 219 ? -18.433 7.854 10.604 1.00 76.81 219 GLY A N 1
ATOM 1661 C CA . GLY A 1 219 ? -19.510 6.912 10.895 1.00 76.81 219 GLY A CA 1
ATOM 1662 C C . GLY A 1 219 ? -20.702 7.578 11.580 1.00 76.81 219 GLY A C 1
ATOM 1663 O O . GLY A 1 219 ? -20.578 8.600 12.256 1.00 76.81 219 GLY A O 1
ATOM 1664 N N . THR A 1 220 ? -21.879 6.970 11.461 1.00 72.00 220 THR A N 1
ATOM 1665 C CA . THR A 1 220 ? -23.108 7.494 12.080 1.00 72.00 220 THR A CA 1
ATOM 1666 C C . THR A 1 220 ? -23.237 7.183 13.587 1.00 72.00 220 THR A C 1
ATOM 1668 O O . THR A 1 220 ? -22.677 6.202 14.092 1.00 72.00 220 THR A O 1
ATOM 1671 N N . PRO A 1 221 ? -23.986 8.003 14.360 1.00 57.94 221 PRO A N 1
ATOM 1672 C CA . PRO A 1 221 ? -24.301 7.732 15.766 1.00 57.94 221 PRO A CA 1
ATOM 1673 C C . PRO A 1 221 ? -25.129 6.443 15.952 1.00 57.94 221 PRO A C 1
ATOM 1675 O O . PRO A 1 221 ? -26.353 6.480 15.890 1.00 57.94 221 PRO A O 1
ATOM 1678 N N . GLY A 1 222 ? -24.494 5.303 16.242 1.00 58.97 222 GLY A N 1
ATOM 1679 C CA . GLY A 1 222 ? -25.226 4.059 16.548 1.00 58.97 222 GLY A CA 1
ATOM 1680 C C . GLY A 1 222 ? -24.547 2.745 16.162 1.00 58.97 222 GLY A C 1
ATOM 1681 O O . GLY A 1 222 ? -24.998 1.702 16.622 1.00 58.97 222 GLY A O 1
ATOM 1682 N N . GLY A 1 223 ? -23.458 2.775 15.387 1.00 58.12 223 GLY A N 1
ATOM 1683 C CA . GLY A 1 223 ? -22.725 1.576 14.959 1.00 58.12 223 GLY A CA 1
ATOM 1684 C C . GLY A 1 223 ? -22.406 1.589 13.463 1.00 58.12 223 GLY A C 1
ATOM 1685 O O . GLY A 1 223 ? -22.502 2.630 12.823 1.00 58.12 223 GLY A O 1
ATOM 1686 N N . SER A 1 224 ? -22.050 0.425 12.910 1.00 58.44 224 SER A N 1
ATOM 1687 C CA . SER A 1 224 ? -21.636 0.191 11.511 1.00 58.44 224 SER A CA 1
ATOM 1688 C C . SER A 1 224 ? -22.748 0.358 10.462 1.00 58.44 224 SER A C 1
ATOM 1690 O O . SER A 1 224 ? -22.634 -0.169 9.358 1.00 58.44 224 SER A O 1
ATOM 1692 N N . ALA A 1 225 ? -23.857 1.017 10.808 1.00 73.19 225 ALA A N 1
ATOM 1693 C CA . ALA A 1 225 ? -25.029 1.107 9.944 1.00 73.19 225 ALA A CA 1
ATOM 1694 C C . ALA A 1 225 ? -24.729 1.913 8.680 1.00 73.19 225 ALA A C 1
ATOM 1696 O O . ALA A 1 225 ? -25.101 1.469 7.604 1.00 73.19 225 ALA A O 1
ATOM 1697 N N . PHE A 1 226 ? -24.031 3.043 8.821 1.00 81.56 226 PHE A N 1
ATOM 1698 C CA . PHE A 1 226 ? -23.627 3.912 7.717 1.00 81.56 226 PHE A CA 1
ATOM 1699 C C . PHE A 1 226 ? -22.268 4.554 8.002 1.00 81.56 226 PHE A C 1
ATOM 1701 O O . PHE A 1 226 ? -22.036 5.035 9.122 1.00 81.56 226 PHE A O 1
ATOM 1708 N N . GLU A 1 227 ? -21.432 4.611 6.974 1.00 84.81 227 GLU A N 1
ATOM 1709 C CA . GLU A 1 227 ? -20.126 5.256 6.932 1.00 84.81 227 GLU A CA 1
ATOM 1710 C C . GLU A 1 227 ? -20.032 6.110 5.666 1.00 84.81 227 GLU A C 1
ATOM 1712 O O . GLU A 1 227 ? -20.230 5.621 4.560 1.00 84.81 227 GLU A O 1
ATOM 1717 N N . LEU A 1 228 ? -19.760 7.401 5.839 1.00 86.56 228 LEU A N 1
ATOM 1718 C CA . LEU A 1 228 ? -19.425 8.309 4.750 1.00 86.56 228 LEU A CA 1
ATOM 1719 C C . LEU A 1 228 ? -17.912 8.480 4.740 1.00 86.56 228 LEU A C 1
ATOM 1721 O O . LEU A 1 228 ? -17.321 8.771 5.784 1.00 86.56 228 LEU A O 1
ATOM 1725 N N . TRP A 1 229 ? -17.303 8.370 3.570 1.00 86.94 229 TRP A N 1
ATOM 1726 C CA . TRP A 1 229 ? -15.898 8.682 3.394 1.00 86.94 229 TRP A CA 1
ATOM 1727 C C . TRP A 1 229 ? -15.668 9.568 2.178 1.00 86.94 229 TRP A C 1
ATOM 1729 O O . TRP A 1 229 ? -16.452 9.584 1.230 1.00 86.94 229 TRP A O 1
ATOM 1739 N N . GLY A 1 230 ? -14.593 10.340 2.230 1.00 86.62 230 GLY A N 1
ATOM 1740 C CA . GLY A 1 230 ? -14.143 11.166 1.124 1.00 86.62 230 GLY A CA 1
ATOM 1741 C C . GLY A 1 230 ? -12.630 11.247 1.099 1.00 86.62 230 GLY A C 1
ATOM 1742 O O . GLY A 1 230 ? -11.989 11.241 2.147 1.00 86.62 230 GLY A O 1
ATOM 1743 N N . GLU A 1 231 ? -12.072 11.328 -0.095 1.00 84.44 231 GLU A N 1
ATOM 1744 C CA . GLU A 1 231 ? -10.647 11.483 -0.339 1.00 84.44 231 GLU A CA 1
ATOM 1745 C C . GLU A 1 231 ? -10.428 12.662 -1.278 1.00 84.44 231 GLU A C 1
ATOM 1747 O O . GLU A 1 231 ? -11.166 12.851 -2.244 1.00 84.44 231 GLU A O 1
ATOM 1752 N N . ILE A 1 232 ? -9.406 13.456 -0.990 1.00 85.06 232 ILE A N 1
ATOM 1753 C CA . ILE A 1 232 ? -8.852 14.421 -1.930 1.00 85.06 232 ILE A CA 1
ATOM 1754 C C . ILE A 1 232 ? -7.353 14.189 -2.013 1.00 85.06 232 ILE A C 1
ATOM 1756 O O . ILE A 1 232 ? -6.683 14.055 -0.987 1.00 85.06 232 ILE A O 1
ATOM 1760 N N . GLY A 1 233 ? -6.832 14.138 -3.228 1.00 80.38 233 GLY A N 1
ATOM 1761 C CA . GLY A 1 233 ? -5.422 13.938 -3.485 1.00 80.38 233 GLY A CA 1
ATOM 1762 C C . GLY A 1 233 ? -4.893 14.887 -4.540 1.00 80.38 233 GLY A C 1
ATOM 1763 O O . GLY A 1 233 ? -5.622 15.377 -5.396 1.00 80.38 233 GLY A O 1
ATOM 1764 N N . PHE A 1 234 ? -3.597 15.124 -4.470 1.00 81.38 234 PHE A N 1
ATOM 1765 C CA . PHE A 1 234 ? -2.815 15.880 -5.426 1.00 81.38 234 PHE A CA 1
ATOM 1766 C C . PHE A 1 234 ? -1.684 14.973 -5.878 1.00 81.38 234 PHE A C 1
ATOM 1768 O O . PHE A 1 234 ? -1.003 14.380 -5.039 1.00 81.38 234 PHE A O 1
ATOM 1775 N N . ARG A 1 235 ? -1.498 14.848 -7.186 1.00 72.06 235 ARG A N 1
ATOM 1776 C CA . ARG A 1 235 ? -0.396 14.089 -7.771 1.00 72.06 235 ARG A CA 1
ATOM 1777 C C . ARG A 1 235 ? 0.399 14.984 -8.709 1.00 72.06 235 ARG A C 1
ATOM 1779 O O . ARG A 1 235 ? -0.183 15.833 -9.377 1.00 72.06 235 ARG A O 1
ATOM 1786 N N . SER A 1 236 ? 1.699 14.762 -8.745 1.00 71.62 236 SER A N 1
ATOM 1787 C CA . SER A 1 236 ? 2.643 15.317 -9.703 1.00 71.62 236 SER A CA 1
ATOM 1788 C C . SER A 1 236 ? 3.504 14.166 -10.203 1.00 71.62 236 SER A C 1
ATOM 1790 O O . SER A 1 236 ? 3.928 13.321 -9.413 1.00 71.62 236 SER A O 1
ATOM 1792 N N . GLN A 1 237 ? 3.704 14.067 -11.506 1.00 64.44 237 GLN A N 1
ATOM 1793 C CA . GLN A 1 237 ? 4.602 13.094 -12.115 1.00 64.44 237 GLN A CA 1
ATOM 1794 C C . GLN A 1 237 ? 5.411 13.826 -13.168 1.00 64.44 237 GLN A C 1
ATOM 1796 O O . GLN A 1 237 ? 4.814 14.473 -14.019 1.00 64.44 237 GLN A O 1
ATOM 1801 N N . SER A 1 238 ? 6.733 13.740 -13.113 1.00 66.50 238 SER A N 1
ATOM 1802 C CA . SER A 1 238 ? 7.615 14.329 -14.109 1.00 66.50 238 SER A CA 1
ATOM 1803 C C . SER A 1 238 ? 8.567 13.295 -14.691 1.00 66.50 238 SER A C 1
ATOM 1805 O O . SER A 1 238 ? 9.020 12.376 -14.004 1.00 66.50 238 SER A O 1
ATOM 1807 N N . TRP A 1 239 ? 8.870 13.463 -15.971 1.00 65.38 239 TRP A N 1
ATOM 1808 C CA . TRP A 1 239 ? 9.839 12.661 -16.704 1.00 65.38 239 TRP A CA 1
ATOM 1809 C C . TRP A 1 239 ? 10.860 13.603 -17.321 1.00 65.38 239 TRP A C 1
ATOM 1811 O O . TRP A 1 239 ? 10.483 14.481 -18.090 1.00 65.38 239 TRP A O 1
ATOM 1821 N N . GLU A 1 240 ? 12.131 13.419 -16.979 1.00 66.06 240 GLU A N 1
ATOM 1822 C CA . GLU A 1 240 ? 13.250 14.136 -17.584 1.00 66.06 240 GLU A CA 1
ATOM 1823 C C . GLU A 1 240 ? 14.045 13.160 -18.454 1.00 66.06 240 GLU A C 1
ATOM 1825 O O . GLU A 1 240 ? 14.637 12.188 -17.959 1.00 66.06 240 GLU A O 1
ATOM 1830 N N . PHE A 1 241 ? 14.049 13.406 -19.764 1.00 60.09 241 PHE A N 1
ATOM 1831 C CA . PHE A 1 241 ? 14.804 12.595 -20.716 1.00 60.09 241 PHE A CA 1
ATOM 1832 C C . PHE A 1 241 ? 16.114 13.301 -21.083 1.00 60.09 241 PHE A C 1
ATOM 1834 O O . PHE A 1 241 ? 16.104 14.481 -21.420 1.00 60.09 241 PHE A O 1
ATOM 1841 N N . PRO A 1 242 ? 17.268 12.608 -21.084 1.00 57.69 242 PRO A N 1
ATOM 1842 C CA . PRO A 1 242 ? 18.518 13.233 -21.494 1.00 57.69 242 PRO A CA 1
ATOM 1843 C C . PRO A 1 242 ? 18.457 13.672 -22.967 1.00 57.69 242 PRO A C 1
ATOM 1845 O O . PRO A 1 242 ? 18.077 12.886 -23.839 1.00 57.69 242 PRO A O 1
ATOM 1848 N N . ASP A 1 243 ? 18.936 14.893 -23.241 1.00 51.38 243 ASP A N 1
ATOM 1849 C CA . ASP A 1 243 ? 18.967 15.586 -24.550 1.00 51.38 243 ASP A CA 1
ATOM 1850 C C . ASP A 1 243 ? 19.533 14.760 -25.731 1.00 51.38 243 ASP A C 1
ATOM 1852 O O . ASP A 1 243 ? 19.417 15.144 -26.896 1.00 51.38 243 ASP A O 1
ATOM 1856 N N . ALA A 1 244 ? 20.199 13.636 -25.453 1.00 41.97 244 ALA A N 1
ATOM 1857 C CA . ALA A 1 244 ? 20.998 12.882 -26.411 1.00 41.97 244 ALA A CA 1
ATOM 1858 C C . ALA A 1 244 ? 20.236 11.802 -27.202 1.00 41.97 244 ALA A C 1
ATOM 1860 O O . ALA A 1 244 ? 20.785 11.296 -28.182 1.00 41.97 244 ALA A O 1
ATOM 1861 N N . VAL A 1 245 ? 19.004 11.432 -26.828 1.00 44.22 245 VAL A N 1
ATOM 1862 C CA . VAL A 1 245 ? 18.271 10.348 -27.513 1.00 44.22 245 VAL A CA 1
ATOM 1863 C C . VAL A 1 245 ? 17.195 10.925 -28.429 1.00 44.22 245 VAL A C 1
ATOM 1865 O O . VAL A 1 245 ? 16.002 10.849 -28.157 1.00 44.22 245 VAL A O 1
ATOM 1868 N N . THR A 1 246 ? 17.612 11.530 -29.540 1.00 39.88 246 THR A N 1
ATOM 1869 C CA . THR A 1 246 ? 16.679 11.913 -30.607 1.00 39.88 246 THR A CA 1
ATOM 1870 C C . THR A 1 246 ? 16.393 10.687 -31.476 1.00 39.88 246 THR A C 1
ATOM 1872 O O . THR A 1 246 ? 17.191 10.333 -32.345 1.00 39.88 246 THR A O 1
ATOM 1875 N N . PHE A 1 247 ? 15.260 10.016 -31.257 1.00 37.81 247 PHE A N 1
ATOM 1876 C CA . PHE A 1 247 ? 14.760 9.035 -32.222 1.00 37.81 247 PHE A CA 1
ATOM 1877 C C . PHE A 1 247 ? 14.284 9.780 -33.482 1.00 37.81 247 PHE A C 1
ATOM 1879 O O . PHE A 1 247 ? 13.531 10.751 -33.368 1.00 37.81 247 PHE A O 1
ATOM 1886 N N . PRO A 1 248 ? 14.679 9.375 -34.703 1.00 31.94 248 PRO A N 1
ATOM 1887 C CA . PRO A 1 248 ? 14.167 10.006 -35.914 1.00 31.94 248 PRO A CA 1
ATOM 1888 C C . PRO A 1 248 ? 12.645 9.813 -35.997 1.00 31.94 248 PRO A C 1
ATOM 1890 O O . PRO A 1 248 ? 12.173 8.711 -36.254 1.00 31.94 248 PRO A O 1
ATOM 1893 N N . GLY A 1 249 ? 11.882 10.888 -35.779 1.00 30.80 249 GLY A N 1
ATOM 1894 C CA . GLY A 1 249 ? 10.414 10.871 -35.810 1.00 30.80 249 GLY A CA 1
ATOM 1895 C C . GLY A 1 249 ? 9.721 10.964 -34.448 1.00 30.80 249 GLY A C 1
ATOM 1896 O O . GLY A 1 249 ? 8.502 11.102 -34.433 1.00 30.80 249 GLY A O 1
ATOM 1897 N N . PHE A 1 250 ? 10.465 10.973 -33.337 1.00 33.25 250 PHE A N 1
ATOM 1898 C CA . PHE A 1 250 ? 9.923 11.172 -31.991 1.00 33.25 250 PHE A CA 1
ATOM 1899 C C . PHE A 1 250 ? 10.682 12.295 -31.278 1.00 33.25 250 PHE A C 1
ATOM 1901 O O . PHE A 1 250 ? 11.912 12.319 -31.256 1.00 33.25 250 PHE A O 1
ATOM 1908 N N . VAL A 1 251 ? 9.944 13.248 -30.712 1.00 37.81 251 VAL A N 1
ATOM 1909 C CA . VAL A 1 251 ? 10.500 14.276 -29.829 1.00 37.81 251 VAL A CA 1
ATOM 1910 C C . VAL A 1 251 ? 10.292 13.764 -28.411 1.00 37.81 251 VAL A C 1
ATOM 1912 O O . VAL A 1 251 ? 9.148 13.661 -27.979 1.00 37.81 251 VAL A O 1
ATOM 1915 N N . ASN A 1 252 ? 11.372 13.415 -27.707 1.00 42.56 252 ASN A N 1
ATOM 1916 C CA . ASN A 1 252 ? 11.293 13.224 -26.261 1.00 42.56 252 ASN A CA 1
ATOM 1917 C C . ASN A 1 252 ? 10.966 14.590 -25.663 1.00 42.56 252 ASN A C 1
ATOM 1919 O O . ASN A 1 252 ? 11.772 15.516 -25.757 1.00 42.56 252 ASN A O 1
ATOM 1923 N N . THR A 1 253 ? 9.761 14.738 -25.136 1.00 49.12 253 THR A N 1
ATOM 1924 C CA . THR A 1 253 ? 9.375 15.916 -24.370 1.00 49.12 253 THR A CA 1
ATOM 1925 C C . THR A 1 253 ? 9.406 15.538 -22.909 1.00 49.12 253 THR A C 1
ATOM 1927 O O . THR A 1 253 ? 8.770 14.556 -22.528 1.00 49.12 253 THR A O 1
ATOM 1930 N N . ASP A 1 254 ? 10.126 16.320 -22.109 1.00 54.34 254 ASP A N 1
ATOM 1931 C CA . ASP A 1 254 ? 9.923 16.300 -20.668 1.00 54.34 254 ASP A CA 1
ATOM 1932 C C . ASP A 1 254 ? 8.430 16.524 -20.408 1.00 54.34 254 ASP A C 1
ATOM 1934 O O . ASP A 1 254 ? 7.830 17.467 -20.939 1.00 54.34 254 ASP A O 1
ATOM 1938 N N . GLU A 1 255 ? 7.814 15.618 -19.659 1.00 58.81 255 GLU A N 1
ATOM 1939 C CA . GLU A 1 255 ? 6.380 15.648 -19.398 1.00 58.81 255 GLU A CA 1
ATOM 1940 C C . GLU A 1 255 ? 6.162 15.786 -17.900 1.00 58.81 255 GLU A C 1
ATOM 1942 O O . GLU A 1 255 ? 6.636 14.958 -17.126 1.00 58.81 255 GLU A O 1
ATOM 1947 N N . GLU A 1 256 ? 5.443 16.832 -17.494 1.00 65.00 256 GLU A N 1
ATOM 1948 C CA . GLU A 1 256 ? 4.972 17.018 -16.126 1.00 65.00 256 GLU A CA 1
ATOM 1949 C C . GLU A 1 256 ? 3.446 16.911 -16.106 1.00 65.00 256 GLU A C 1
ATOM 1951 O O . GLU A 1 256 ? 2.738 17.746 -16.670 1.00 65.00 256 GLU A O 1
ATOM 1956 N N . VAL A 1 257 ? 2.932 15.888 -15.432 1.00 66.19 257 VAL A N 1
ATOM 1957 C CA . VAL A 1 257 ? 1.508 15.652 -15.206 1.00 66.19 257 VAL A CA 1
ATOM 1958 C C . VAL A 1 257 ? 1.187 15.980 -13.756 1.00 66.19 257 VAL A C 1
ATOM 1960 O O . VAL A 1 257 ? 1.432 15.184 -12.847 1.00 66.19 257 VAL A O 1
ATOM 1963 N N . ASN A 1 258 ? 0.588 17.145 -13.531 1.00 77.19 258 ASN A N 1
ATOM 1964 C CA . ASN A 1 258 ? -0.015 17.486 -12.245 1.00 77.19 258 ASN A CA 1
ATOM 1965 C C . ASN A 1 258 ? -1.508 17.194 -12.283 1.00 77.19 258 ASN A C 1
ATOM 1967 O O . ASN A 1 258 ? -2.114 17.279 -13.340 1.00 77.19 258 ASN A O 1
ATOM 1971 N N . GLY A 1 259 ? -2.128 16.870 -11.152 1.00 76.12 259 GLY A N 1
ATOM 1972 C CA . GLY A 1 259 ? -3.565 16.631 -11.118 1.00 76.12 259 GLY A CA 1
ATOM 1973 C C . GLY A 1 259 ? -4.169 16.548 -9.732 1.00 76.12 259 GLY A C 1
ATOM 1974 O O . GLY A 1 259 ? -3.486 16.288 -8.738 1.00 76.12 259 GLY A O 1
ATOM 1975 N N . VAL A 1 260 ? -5.481 16.759 -9.687 1.00 82.94 260 VAL A N 1
ATOM 1976 C CA . VAL A 1 260 ? -6.304 16.569 -8.496 1.00 82.94 260 VAL A CA 1
ATOM 1977 C C . VAL A 1 260 ? -7.093 15.281 -8.651 1.00 82.94 260 VAL A C 1
ATOM 1979 O O . VAL A 1 260 ? -7.775 15.066 -9.648 1.00 82.94 260 VAL A O 1
ATOM 1982 N N . THR A 1 261 ? -7.044 14.453 -7.619 1.00 81.19 261 THR A N 1
ATOM 1983 C CA . THR A 1 261 ? -7.917 13.293 -7.474 1.00 81.19 261 THR A CA 1
ATOM 1984 C C . THR A 1 261 ? -8.934 13.567 -6.377 1.00 81.19 261 THR A C 1
ATOM 1986 O O . THR A 1 261 ? -8.647 14.230 -5.379 1.00 81.19 261 THR A O 1
ATOM 1989 N N . GLY A 1 262 ? -10.150 13.078 -6.558 1.00 83.25 262 GLY A N 1
ATOM 1990 C CA . GLY A 1 262 ? -11.215 13.213 -5.580 1.00 83.25 262 GLY A CA 1
ATOM 1991 C C . GLY A 1 262 ? -12.056 11.956 -5.552 1.00 83.25 262 GLY A C 1
ATOM 1992 O O . GLY A 1 262 ? -12.382 11.405 -6.598 1.00 83.25 262 GLY A O 1
ATOM 1993 N N . ALA A 1 263 ? -12.433 11.503 -4.366 1.00 85.19 263 ALA A N 1
ATOM 1994 C CA . ALA A 1 263 ? -13.344 10.388 -4.204 1.00 85.19 263 ALA A CA 1
ATOM 1995 C C . ALA A 1 263 ? -14.346 10.656 -3.090 1.00 85.19 263 ALA A C 1
ATOM 1997 O O . ALA A 1 263 ? -14.056 11.342 -2.111 1.00 85.19 263 ALA A O 1
ATOM 1998 N N . LEU A 1 264 ? -15.533 10.085 -3.230 1.00 91.88 264 LEU A N 1
ATOM 1999 C CA . LEU A 1 264 ? -16.559 10.099 -2.201 1.00 91.88 264 LEU A CA 1
ATOM 2000 C C . LEU A 1 264 ? -17.241 8.743 -2.204 1.00 91.88 264 LEU A C 1
ATOM 2002 O O . LEU A 1 264 ? -17.597 8.245 -3.270 1.00 91.88 264 LEU A O 1
ATOM 2006 N N . GLY A 1 265 ? -17.480 8.174 -1.030 1.00 90.44 265 GLY A N 1
ATOM 2007 C CA . GLY A 1 265 ? -18.254 6.954 -0.915 1.00 90.44 265 GLY A CA 1
ATOM 2008 C C . GLY A 1 265 ? -19.126 6.899 0.323 1.00 90.44 265 GLY A C 1
ATOM 2009 O O . GLY A 1 265 ? -18.898 7.576 1.324 1.00 90.44 265 GLY A O 1
ATOM 2010 N N . LEU A 1 266 ? -20.172 6.094 0.212 1.00 91.12 266 LEU A N 1
ATOM 2011 C CA . LEU A 1 266 ? -21.124 5.786 1.259 1.00 91.12 266 LEU A CA 1
ATOM 2012 C C . LEU A 1 266 ? -21.214 4.272 1.376 1.00 91.12 266 LEU A C 1
ATOM 2014 O O . LEU A 1 266 ? -21.677 3.616 0.445 1.00 91.12 266 LEU A O 1
ATOM 2018 N N . ASP A 1 267 ? -20.851 3.750 2.538 1.00 89.44 267 ASP A N 1
ATOM 2019 C CA . ASP A 1 267 ? -20.976 2.343 2.890 1.00 89.44 267 ASP A CA 1
ATOM 2020 C C . ASP A 1 267 ? -22.062 2.160 3.951 1.00 89.44 267 ASP A C 1
ATOM 2022 O O . ASP A 1 267 ? -22.259 3.004 4.830 1.00 89.44 267 ASP A O 1
ATOM 2026 N N . TRP A 1 268 ? -22.804 1.058 3.881 1.00 88.88 268 TRP A N 1
ATOM 2027 C CA . TRP A 1 268 ? -23.851 0.746 4.847 1.00 88.88 268 TRP A CA 1
ATOM 2028 C C . TRP A 1 268 ? -24.068 -0.753 5.036 1.00 88.88 268 TRP A C 1
ATOM 2030 O O . TRP A 1 268 ? -23.729 -1.588 4.196 1.00 88.88 268 TRP A O 1
ATOM 2040 N N . THR A 1 269 ? -24.665 -1.107 6.173 1.00 88.50 269 THR A N 1
ATOM 2041 C CA . THR A 1 269 ? -25.035 -2.488 6.509 1.00 88.50 269 THR A CA 1
ATOM 2042 C C . THR A 1 269 ? -26.561 -2.612 6.563 1.00 88.50 269 THR A C 1
ATOM 2044 O O . THR A 1 269 ? -27.173 -2.313 7.588 1.00 88.50 269 THR A O 1
ATOM 2047 N N . PRO A 1 270 ? -27.227 -3.020 5.461 1.00 82.19 270 PRO A N 1
ATOM 2048 C CA . PRO A 1 270 ? -28.692 -3.025 5.391 1.00 82.19 270 PRO A CA 1
ATOM 2049 C C . PRO A 1 270 ? -29.345 -4.120 6.251 1.00 82.19 270 PRO A C 1
ATOM 2051 O O . PRO A 1 270 ? -30.547 -4.076 6.502 1.00 82.19 270 PRO A O 1
ATOM 2054 N N . GLY A 1 271 ? -28.571 -5.104 6.707 1.00 84.25 271 GLY A N 1
ATOM 2055 C CA . GLY A 1 271 ? -29.012 -6.161 7.609 1.00 84.25 271 GLY A CA 1
ATOM 2056 C C . GLY A 1 271 ? -27.868 -7.111 7.945 1.00 84.25 271 GLY A C 1
ATOM 2057 O O . GLY A 1 271 ? -26.770 -6.995 7.398 1.00 84.25 271 GLY A O 1
ATOM 2058 N N . ASP A 1 272 ? -28.125 -8.075 8.827 1.00 85.75 272 ASP A N 1
ATOM 2059 C CA . ASP A 1 272 ? -27.092 -9.002 9.290 1.00 85.75 272 ASP A CA 1
ATOM 2060 C C . ASP A 1 272 ? -26.406 -9.726 8.129 1.00 85.75 272 ASP A C 1
ATOM 2062 O O . ASP A 1 272 ? -27.041 -10.314 7.246 1.00 85.75 272 ASP A O 1
ATOM 2066 N N . GLY A 1 273 ? -25.075 -9.667 8.133 1.00 87.19 273 GLY A N 1
ATOM 2067 C CA . GLY A 1 273 ? -24.225 -10.255 7.106 1.00 87.19 273 GLY A CA 1
ATOM 2068 C C . GLY A 1 273 ? -24.293 -9.565 5.743 1.00 87.19 273 GLY A C 1
ATOM 2069 O O . GLY A 1 273 ? -23.743 -10.120 4.807 1.00 87.19 273 GLY A O 1
ATOM 2070 N N . TRP A 1 274 ? -24.951 -8.414 5.593 1.00 90.12 274 TRP A N 1
ATOM 2071 C CA . TRP A 1 274 ? -24.897 -7.618 4.365 1.00 90.12 274 TRP A CA 1
ATOM 2072 C C . TRP A 1 274 ? -23.977 -6.413 4.527 1.00 90.12 274 TRP A C 1
ATOM 2074 O O . TRP A 1 274 ? -23.971 -5.760 5.571 1.00 90.12 274 TRP A O 1
ATOM 2084 N N . ARG A 1 275 ? -23.259 -6.081 3.458 1.00 89.81 275 ARG A N 1
ATOM 2085 C CA . ARG A 1 275 ? -22.543 -4.817 3.285 1.00 89.81 275 ARG A CA 1
ATOM 2086 C C . ARG A 1 275 ? -22.860 -4.283 1.904 1.00 89.81 275 ARG A C 1
ATOM 2088 O O . ARG A 1 275 ? -22.960 -5.057 0.959 1.00 89.81 275 ARG A O 1
ATOM 2095 N N . ALA A 1 276 ? -23.050 -2.987 1.789 1.00 91.31 276 ALA A N 1
ATOM 2096 C CA . ALA A 1 276 ? -23.247 -2.332 0.514 1.00 91.31 276 ALA A CA 1
ATOM 2097 C C . ALA A 1 276 ? -22.494 -1.009 0.510 1.00 91.31 276 ALA A C 1
ATOM 2099 O O . ALA A 1 276 ? -22.275 -0.428 1.570 1.00 91.31 276 ALA A O 1
ATOM 2100 N N . GLY A 1 277 ? -22.100 -0.566 -0.675 1.00 91.31 277 GLY A N 1
ATOM 2101 C CA . GLY A 1 277 ? -21.333 0.649 -0.862 1.00 91.31 277 GLY A CA 1
ATOM 2102 C C . GLY A 1 277 ? -21.619 1.280 -2.212 1.00 91.31 277 GLY A C 1
ATOM 2103 O O . GLY A 1 277 ? -21.919 0.590 -3.189 1.00 91.31 277 GLY A O 1
ATOM 2104 N N . LEU A 1 278 ? -21.536 2.601 -2.259 1.00 92.94 278 LEU A N 1
ATOM 2105 C CA . LEU A 1 278 ? -21.559 3.388 -3.484 1.00 92.94 278 LEU A CA 1
ATOM 2106 C C . LEU A 1 278 ? -20.430 4.404 -3.404 1.00 92.94 278 LEU A C 1
ATOM 2108 O O . LEU A 1 278 ? -20.344 5.129 -2.418 1.00 92.94 278 LEU A O 1
ATOM 2112 N N . SER A 1 279 ? -19.596 4.489 -4.434 1.00 90.06 279 SER A N 1
ATOM 2113 C CA . SER A 1 279 ? -18.521 5.473 -4.499 1.00 90.06 279 SER A CA 1
ATOM 2114 C C . SER A 1 279 ? -18.366 6.082 -5.883 1.00 90.06 279 SER A C 1
ATOM 2116 O O . SER A 1 279 ? -18.694 5.469 -6.898 1.00 90.06 279 SER A O 1
ATOM 2118 N N . GLY A 1 280 ? -17.880 7.316 -5.904 1.00 86.69 280 GLY A N 1
ATOM 2119 C CA . GLY A 1 280 ? -17.449 8.039 -7.087 1.00 86.69 280 GLY A CA 1
ATOM 2120 C C . GLY A 1 280 ? -15.990 8.445 -6.936 1.00 86.69 280 GLY A C 1
ATOM 2121 O O . GLY A 1 280 ? -15.528 8.709 -5.827 1.00 86.69 280 GLY A O 1
ATOM 2122 N N . TRP A 1 281 ? -15.271 8.489 -8.048 1.00 82.88 281 TRP A N 1
ATOM 2123 C CA . TRP A 1 281 ? -13.889 8.934 -8.136 1.00 82.88 281 TRP A CA 1
ATOM 2124 C C . TRP A 1 281 ? -13.710 9.796 -9.384 1.00 82.88 281 TRP A C 1
ATOM 2126 O O . TRP A 1 281 ? -14.317 9.516 -10.418 1.00 82.88 281 TRP A O 1
ATOM 2136 N N . LEU A 1 282 ? -12.885 10.825 -9.267 1.00 81.94 282 LEU A N 1
ATOM 2137 C CA . LEU A 1 282 ? -12.528 11.775 -10.307 1.00 81.94 282 LEU A CA 1
ATOM 2138 C C . LEU A 1 282 ? -11.013 11.969 -10.281 1.00 81.94 282 LEU A C 1
ATOM 2140 O O . LEU A 1 282 ? -10.423 12.084 -9.207 1.00 81.94 282 LEU A O 1
ATOM 2144 N N . ASP A 1 283 ? -10.420 12.067 -11.458 1.00 76.06 283 ASP A N 1
ATOM 2145 C CA . ASP A 1 283 ? -9.031 12.435 -11.674 1.00 76.06 283 ASP A CA 1
ATOM 2146 C C . ASP A 1 283 ? -8.962 13.460 -12.793 1.00 76.06 283 ASP A C 1
ATOM 2148 O O . ASP A 1 283 ? -9.403 13.215 -13.918 1.00 76.06 283 ASP A O 1
ATOM 2152 N N . ALA A 1 284 ? -8.488 14.636 -12.405 1.00 74.50 284 ALA A N 1
ATOM 2153 C CA . ALA A 1 284 ? -8.448 15.841 -13.204 1.00 74.50 284 ALA A CA 1
ATOM 2154 C C . ALA A 1 284 ? -6.997 16.350 -13.231 1.00 74.50 284 ALA A C 1
ATOM 2156 O O . ALA A 1 284 ? -6.592 17.093 -12.325 1.00 74.50 284 ALA A O 1
ATOM 2157 N N . PRO A 1 285 ? -6.184 15.919 -14.208 1.00 69.31 285 PRO A N 1
ATOM 2158 C CA . PRO A 1 285 ? -4.892 16.522 -14.486 1.00 69.31 285 PRO A CA 1
ATOM 2159 C C . PRO A 1 285 ? -5.019 17.998 -14.894 1.00 69.31 285 PRO A C 1
ATOM 2161 O O . PRO A 1 285 ? -6.078 18.483 -15.291 1.00 69.31 285 PRO A O 1
ATOM 2164 N N . SER A 1 286 ? -3.926 18.734 -14.727 1.00 66.38 286 SER A N 1
ATOM 2165 C CA . SER A 1 286 ? -3.756 20.122 -15.144 1.00 66.38 286 SER A CA 1
ATOM 2166 C C . SER A 1 286 ? -3.406 20.223 -16.630 1.00 66.38 286 SER A C 1
ATOM 2168 O O . SER A 1 286 ? -2.991 19.242 -17.235 1.00 66.38 286 SER A O 1
ATOM 2170 N N . GLU A 1 287 ? -3.480 21.445 -17.164 1.00 58.41 287 GLU A N 1
ATOM 2171 C CA . GLU A 1 287 ? -3.397 21.862 -18.579 1.00 58.41 287 GLU A CA 1
ATOM 2172 C C . GLU A 1 287 ? -2.304 21.227 -19.476 1.00 58.41 287 GLU A C 1
ATOM 2174 O O . GLU A 1 287 ? -2.393 21.360 -20.693 1.00 58.41 287 GLU A O 1
ATOM 2179 N N . SER A 1 288 ? -1.288 20.547 -18.932 1.00 53.16 288 SER A N 1
ATOM 2180 C CA . SER A 1 288 ? -0.261 19.832 -19.709 1.00 53.16 288 SER A CA 1
ATOM 2181 C C . SER A 1 288 ? -0.741 18.502 -20.301 1.00 53.16 288 SER A C 1
ATOM 2183 O O . SER A 1 288 ? -0.185 18.064 -21.304 1.00 53.16 288 SER A O 1
ATOM 2185 N N . THR A 1 289 ? -1.775 17.879 -19.724 1.00 54.16 289 THR A N 1
ATOM 2186 C CA . THR A 1 289 ? -2.392 16.645 -20.235 1.00 54.16 289 THR A CA 1
ATOM 2187 C C . THR A 1 289 ? -3.917 16.723 -20.136 1.00 54.16 289 THR A C 1
ATOM 2189 O O . THR A 1 289 ? -4.494 16.673 -19.057 1.00 54.16 289 THR A O 1
ATOM 2192 N N . ASP A 1 290 ? -4.597 16.866 -21.271 1.00 57.41 290 ASP A N 1
ATOM 2193 C CA . ASP A 1 290 ? -6.052 16.988 -21.379 1.00 57.41 290 ASP A CA 1
ATOM 2194 C C . ASP A 1 290 ? -6.704 15.592 -21.344 1.00 57.41 290 ASP A C 1
ATOM 2196 O O . ASP A 1 290 ? -7.283 15.142 -22.328 1.00 57.41 290 ASP A O 1
ATOM 2200 N N . HIS A 1 291 ? -6.528 14.849 -20.242 1.00 61.09 291 HIS A N 1
ATOM 2201 C CA . HIS A 1 291 ? -7.261 13.599 -20.012 1.00 61.09 291 HIS A CA 1
ATOM 2202 C C . HIS A 1 291 ? -8.105 13.681 -18.744 1.00 61.09 291 HIS A C 1
ATOM 2204 O O . HIS A 1 291 ? -7.612 14.089 -17.708 1.00 61.09 291 HIS A O 1
ATOM 2210 N N . GLN A 1 292 ? -9.371 13.279 -18.764 1.00 65.69 292 GLN A N 1
ATOM 2211 C CA . GLN A 1 292 ? -10.201 13.218 -17.557 1.00 65.69 292 GLN A CA 1
ATOM 2212 C C . GLN A 1 292 ? -10.682 11.796 -17.342 1.00 65.69 292 GLN A C 1
ATOM 2214 O O . GLN A 1 292 ? -11.188 11.138 -18.249 1.00 65.69 292 GLN A O 1
ATOM 2219 N N . ALA A 1 293 ? -10.537 11.311 -16.111 1.00 70.38 293 ALA A N 1
ATOM 2220 C CA . ALA A 1 293 ? -11.009 9.988 -15.750 1.00 70.38 293 ALA A CA 1
ATOM 2221 C C . ALA A 1 293 ? -11.999 10.094 -14.598 1.00 70.38 293 ALA A C 1
ATOM 2223 O O . ALA A 1 293 ? -11.708 10.679 -13.555 1.00 70.38 293 ALA A O 1
ATOM 2224 N N . TRP A 1 294 ? -13.160 9.467 -14.749 1.00 79.50 294 TRP A N 1
ATOM 2225 C CA . TRP A 1 294 ? -14.091 9.319 -13.641 1.00 79.50 294 TRP A CA 1
ATOM 2226 C C . TRP A 1 294 ? -14.599 7.891 -13.539 1.00 79.50 294 TRP A C 1
ATOM 2228 O O . TRP A 1 294 ? -14.648 7.129 -14.505 1.00 79.50 294 TRP A O 1
ATOM 2238 N N . ARG A 1 295 ? -14.937 7.494 -12.317 1.00 83.75 295 ARG A N 1
ATOM 2239 C CA . ARG A 1 295 ? -15.427 6.157 -12.002 1.00 83.75 295 ARG A CA 1
ATOM 2240 C C . ARG A 1 295 ? -16.576 6.255 -11.020 1.00 83.75 295 ARG A C 1
ATOM 2242 O O . ARG A 1 295 ? -16.469 6.950 -10.019 1.00 83.75 295 ARG A O 1
ATOM 2249 N N . VAL A 1 296 ? -17.628 5.486 -11.258 1.00 88.50 296 VAL A N 1
ATOM 2250 C CA . VAL A 1 296 ? -18.681 5.217 -10.277 1.00 88.50 296 VAL A CA 1
ATOM 2251 C C . VAL A 1 296 ? -18.732 3.722 -10.019 1.00 88.50 296 VAL A C 1
ATOM 2253 O O . VAL A 1 296 ? -18.653 2.910 -10.940 1.00 88.50 296 VAL A O 1
ATOM 2256 N N . GLU A 1 297 ? -18.849 3.352 -8.754 1.00 88.62 297 GLU A N 1
ATOM 2257 C CA . GLU A 1 297 ? -18.834 1.969 -8.320 1.00 88.62 297 GLU A CA 1
ATOM 2258 C C . GLU A 1 297 ? -19.902 1.698 -7.268 1.00 88.62 297 GLU A C 1
ATOM 2260 O O . GLU A 1 297 ? -19.966 2.380 -6.250 1.00 88.62 297 GLU A O 1
ATOM 2265 N N . GLY A 1 298 ? -20.701 0.658 -7.499 1.00 90.94 298 GLY A N 1
ATOM 2266 C CA . GLY A 1 298 ? -21.586 0.066 -6.505 1.00 90.94 298 GLY A CA 1
ATOM 2267 C C . GLY A 1 298 ? -21.090 -1.318 -6.104 1.00 90.94 298 GLY A C 1
ATOM 2268 O O . GLY A 1 298 ? -20.772 -2.136 -6.966 1.00 90.94 298 GLY A O 1
ATOM 2269 N N . ILE A 1 299 ? -21.063 -1.607 -4.808 1.00 91.88 299 ILE A N 1
ATOM 2270 C CA . ILE A 1 299 ? -20.678 -2.909 -4.264 1.00 91.88 299 ILE A CA 1
ATOM 2271 C C . ILE A 1 299 ? -21.757 -3.421 -3.312 1.00 91.88 299 ILE A C 1
ATOM 2273 O O . ILE A 1 299 ? -22.352 -2.659 -2.556 1.00 91.88 299 ILE A O 1
ATOM 2277 N N . VAL A 1 300 ? -22.025 -4.723 -3.352 1.00 92.50 300 VAL A N 1
ATOM 2278 C CA . VAL A 1 300 ? -22.877 -5.429 -2.399 1.00 92.50 300 VAL A CA 1
ATOM 2279 C C . VAL A 1 300 ? -22.208 -6.749 -2.048 1.00 92.50 300 VAL A C 1
ATOM 2281 O O . VAL A 1 300 ? -21.938 -7.575 -2.916 1.00 92.50 300 VAL A O 1
ATOM 2284 N N . GLU A 1 301 ? -21.978 -6.969 -0.762 1.00 92.69 301 GLU A N 1
ATOM 2285 C CA . GLU A 1 301 ? -21.461 -8.213 -0.213 1.00 92.69 301 GLU A CA 1
ATOM 2286 C C . GLU A 1 301 ? -22.479 -8.852 0.732 1.00 92.69 301 GLU A C 1
ATOM 2288 O O . GLU A 1 301 ? -23.138 -8.179 1.533 1.00 92.69 301 GLU A O 1
ATOM 2293 N N . LYS A 1 302 ? -22.584 -10.179 0.668 1.00 93.06 302 LYS A N 1
ATOM 2294 C CA . LYS A 1 302 ? -23.397 -10.984 1.576 1.00 93.06 302 LYS A CA 1
ATOM 2295 C C . LYS A 1 302 ? -22.571 -12.117 2.152 1.00 93.06 302 LYS A C 1
ATOM 2297 O O . LYS A 1 302 ? -22.203 -13.050 1.447 1.00 93.06 302 LYS A O 1
ATOM 2302 N N . SER A 1 303 ? -22.366 -12.078 3.458 1.00 92.38 303 SER A N 1
ATOM 2303 C CA . SER A 1 303 ? -21.824 -13.195 4.212 1.00 92.38 303 SER A CA 1
ATOM 2304 C C . SER A 1 303 ? -22.764 -14.393 4.127 1.00 92.38 303 SER A C 1
ATOM 2306 O O . SER A 1 303 ? -23.918 -14.343 4.570 1.00 92.38 303 SER A O 1
ATOM 2308 N N . LEU A 1 304 ? -22.262 -15.455 3.500 1.00 90.06 304 LEU A N 1
ATOM 2309 C CA . LEU A 1 304 ? -22.933 -16.745 3.362 1.00 90.06 304 LEU A CA 1
ATOM 2310 C C . LEU A 1 304 ? -22.596 -17.649 4.551 1.00 90.06 304 LEU A C 1
ATOM 2312 O O . LEU A 1 304 ? -23.408 -18.475 4.966 1.00 90.06 304 LEU A O 1
ATOM 2316 N N . SER A 1 305 ? -21.392 -17.493 5.104 1.00 90.31 305 SER A N 1
ATOM 2317 C CA . SER A 1 305 ? -20.914 -18.184 6.298 1.00 90.31 305 SER A CA 1
ATOM 2318 C C . SER A 1 305 ? -19.773 -17.395 6.951 1.00 90.31 305 SER A C 1
ATOM 2320 O O . SER A 1 305 ? -19.334 -16.374 6.435 1.00 90.31 305 SER A O 1
ATOM 2322 N N . LYS A 1 306 ? -19.221 -17.899 8.062 1.00 86.62 306 LYS A N 1
ATOM 2323 C CA . LYS A 1 306 ? -18.006 -17.323 8.675 1.00 86.62 306 LYS A CA 1
ATOM 2324 C C . LYS A 1 306 ? -16.769 -17.376 7.764 1.00 86.62 306 LYS A C 1
ATOM 2326 O O . LYS A 1 306 ? -15.785 -16.714 8.063 1.00 86.62 306 LYS A O 1
ATOM 2331 N N . THR A 1 307 ? -16.812 -18.190 6.713 1.00 91.38 307 THR A N 1
ATOM 2332 C CA . THR A 1 307 ? -15.685 -18.468 5.817 1.00 91.38 307 THR A CA 1
ATOM 2333 C C . THR A 1 307 ? -15.890 -17.847 4.442 1.00 91.38 307 THR A C 1
ATOM 2335 O O . THR A 1 307 ? -14.906 -17.570 3.771 1.00 91.38 307 THR A O 1
ATOM 2338 N N . PHE A 1 308 ? -17.136 -17.624 4.012 1.00 90.56 308 PHE A N 1
ATOM 2339 C CA . PHE A 1 308 ? -17.437 -17.209 2.645 1.00 90.56 308 PHE A CA 1
ATOM 2340 C C . PHE A 1 308 ? -18.372 -16.007 2.580 1.00 90.56 308 PHE A C 1
ATOM 2342 O O . PHE A 1 308 ? -19.444 -16.014 3.193 1.00 90.56 308 PHE A O 1
ATOM 2349 N N . ASP A 1 309 ? -18.015 -15.056 1.722 1.00 90.56 309 ASP A N 1
ATOM 2350 C CA . ASP A 1 309 ? -18.859 -13.931 1.330 1.00 90.56 309 ASP A CA 1
ATOM 2351 C C . ASP A 1 309 ? -19.147 -13.996 -0.174 1.00 90.56 309 ASP A C 1
ATOM 2353 O O . ASP A 1 309 ? -18.247 -14.251 -0.971 1.00 90.56 309 ASP A O 1
ATOM 2357 N N . ALA A 1 310 ? -20.393 -13.760 -0.576 1.00 91.12 310 ALA A N 1
ATOM 2358 C CA . ALA A 1 310 ? -20.743 -13.459 -1.959 1.00 91.12 310 ALA A CA 1
ATOM 2359 C C . ALA A 1 310 ? -20.536 -11.967 -2.227 1.00 91.12 310 ALA A C 1
ATOM 2361 O O . ALA A 1 310 ? -20.890 -11.143 -1.387 1.00 91.12 310 ALA A O 1
ATOM 2362 N N . LEU A 1 311 ? -20.017 -11.633 -3.403 1.00 93.12 311 LEU A N 1
ATOM 2363 C CA . LEU A 1 311 ? -19.719 -10.276 -3.847 1.00 93.12 311 LEU A CA 1
ATOM 2364 C C . LEU A 1 311 ? -20.410 -10.002 -5.184 1.00 93.12 311 LEU A C 1
ATOM 2366 O O . LEU A 1 311 ? -20.285 -10.785 -6.128 1.00 93.12 311 LEU A O 1
ATOM 2370 N N . LEU A 1 312 ? -21.065 -8.850 -5.268 1.00 90.56 312 LEU A N 1
ATOM 2371 C CA . LEU A 1 312 ? -21.471 -8.189 -6.498 1.00 90.56 312 LEU A CA 1
ATOM 2372 C C . LEU A 1 312 ? -20.838 -6.798 -6.530 1.00 90.56 312 LEU A C 1
ATOM 2374 O O . LEU A 1 312 ? -21.023 -6.016 -5.604 1.00 90.56 312 LEU A O 1
ATOM 2378 N N . ARG A 1 313 ? -20.127 -6.472 -7.605 1.00 89.44 313 ARG A N 1
ATOM 2379 C CA . ARG A 1 313 ? -19.572 -5.141 -7.859 1.00 89.44 313 ARG A CA 1
ATOM 2380 C C . ARG A 1 313 ? -19.934 -4.702 -9.270 1.00 89.44 313 ARG A C 1
ATOM 2382 O O . ARG A 1 313 ? -19.787 -5.468 -10.218 1.00 89.44 313 ARG A O 1
ATOM 2389 N N . ILE A 1 314 ? -20.415 -3.475 -9.395 1.00 87.19 314 ILE A N 1
ATOM 2390 C CA . ILE A 1 314 ? -20.739 -2.818 -10.658 1.00 87.19 314 ILE A CA 1
ATOM 2391 C C . ILE A 1 314 ? -19.843 -1.598 -10.740 1.00 87.19 314 ILE A C 1
ATOM 2393 O O . ILE A 1 314 ? -19.876 -0.755 -9.849 1.00 87.19 314 ILE A O 1
ATOM 2397 N N . GLN A 1 315 ? -19.049 -1.510 -11.795 1.00 83.12 315 GLN A N 1
ATOM 2398 C CA . GLN A 1 315 ? -18.130 -0.409 -12.016 1.00 83.12 315 GLN A CA 1
ATOM 2399 C C . GLN A 1 315 ? -18.413 0.200 -13.384 1.00 83.12 315 GLN A C 1
ATOM 2401 O O . GLN A 1 315 ? -18.441 -0.505 -14.389 1.00 83.12 315 GLN A O 1
ATOM 2406 N N . TYR A 1 316 ? -18.586 1.512 -13.408 1.00 80.44 316 TYR A N 1
ATOM 2407 C CA . TYR A 1 316 ? -18.578 2.321 -14.614 1.00 80.44 316 TYR A CA 1
ATOM 2408 C C . TYR A 1 316 ? -17.350 3.223 -14.557 1.00 80.44 316 TYR A C 1
ATOM 2410 O O . TYR A 1 316 ? -17.107 3.863 -13.534 1.00 80.44 316 TYR A O 1
ATOM 2418 N N . ARG A 1 317 ? -16.560 3.257 -15.623 1.00 77.62 317 ARG A N 1
ATOM 2419 C CA . ARG A 1 317 ? -15.422 4.158 -15.777 1.00 77.62 317 ARG A CA 1
ATOM 2420 C C . ARG A 1 317 ? -15.499 4.801 -17.147 1.00 77.62 317 ARG A C 1
ATOM 2422 O O . ARG A 1 317 ? -15.769 4.112 -18.124 1.00 77.62 317 ARG A O 1
ATOM 2429 N N . ASP A 1 318 ? -15.210 6.083 -17.178 1.00 76.75 318 ASP A N 1
ATOM 2430 C CA . ASP A 1 318 ? -15.041 6.856 -18.394 1.00 76.75 318 ASP A CA 1
ATOM 2431 C C . ASP A 1 318 ? -13.624 7.416 -18.401 1.00 76.75 318 ASP A C 1
ATOM 2433 O O . ASP A 1 318 ? -13.100 7.805 -17.346 1.00 76.75 318 ASP A O 1
ATOM 2437 N N . PHE A 1 319 ? -13.007 7.401 -19.570 1.00 66.81 319 PHE A N 1
ATOM 2438 C CA . PHE A 1 319 ? -11.698 7.973 -19.813 1.00 66.81 319 PHE A CA 1
ATOM 2439 C C . PHE A 1 319 ? -11.771 8.756 -21.120 1.00 66.81 319 PHE A C 1
ATOM 2441 O O . PHE A 1 319 ? -12.061 8.169 -22.162 1.00 66.81 319 PHE A O 1
ATOM 2448 N N . ASP A 1 320 ? -11.553 10.060 -21.009 1.00 65.06 320 ASP A N 1
ATOM 2449 C CA . ASP A 1 320 ? -11.529 11.034 -22.101 1.00 65.06 320 ASP A CA 1
ATOM 2450 C C . ASP A 1 320 ? -10.074 11.494 -22.253 1.00 65.06 320 ASP A C 1
ATOM 2452 O O . ASP A 1 320 ? -9.481 11.898 -21.249 1.00 65.06 320 ASP A O 1
ATOM 2456 N N . GLU A 1 321 ? -9.475 11.371 -23.440 1.00 55.06 321 GLU A N 1
ATOM 2457 C CA . GLU A 1 321 ? -8.094 11.796 -23.720 1.00 55.06 321 GLU A CA 1
ATOM 2458 C C . GLU A 1 321 ? -8.043 12.694 -24.964 1.00 55.06 321 GLU A C 1
ATOM 2460 O O . GLU A 1 321 ? -7.889 12.245 -26.100 1.00 55.06 321 GLU A O 1
ATOM 2465 N N . ALA A 1 322 ? -8.123 14.006 -24.747 1.00 52.41 322 ALA A N 1
ATOM 2466 C CA . ALA A 1 322 ? -8.286 14.992 -25.809 1.00 52.41 322 ALA A CA 1
ATOM 2467 C C . ALA A 1 322 ? -6.983 15.348 -26.561 1.00 52.41 322 ALA A C 1
ATOM 2469 O O . ALA A 1 322 ? -7.046 15.885 -27.670 1.00 52.41 322 ALA A O 1
ATOM 2470 N N . LEU A 1 323 ? -5.795 15.056 -26.009 1.00 46.06 323 LEU A N 1
ATOM 2471 C CA . LEU A 1 323 ? -4.508 15.488 -26.592 1.00 46.06 323 LEU A CA 1
ATOM 2472 C C . LEU A 1 323 ? -3.909 14.535 -27.635 1.00 46.06 323 LEU A C 1
ATOM 2474 O O . LEU A 1 323 ? -3.281 15.011 -28.584 1.00 46.06 323 LEU A O 1
ATOM 2478 N N . TYR A 1 324 ? -4.083 13.216 -27.491 1.00 44.84 324 TYR A N 1
ATOM 2479 C CA . TYR A 1 324 ? -3.358 12.234 -28.314 1.00 44.84 324 TYR A CA 1
ATOM 2480 C C . TYR A 1 324 ? -4.201 11.519 -29.378 1.00 44.84 324 TYR A C 1
ATOM 2482 O O . TYR A 1 324 ? -3.653 10.688 -30.104 1.00 44.84 324 TYR A O 1
ATOM 2490 N N . ASN A 1 325 ? -5.494 11.848 -29.541 1.00 48.44 325 ASN A N 1
ATOM 2491 C CA . ASN A 1 325 ? -6.400 11.093 -30.432 1.00 48.44 325 ASN A CA 1
ATOM 2492 C C . ASN A 1 325 ? -6.332 9.569 -30.152 1.00 48.44 325 ASN A C 1
ATOM 2494 O O . ASN A 1 325 ? -6.468 8.751 -31.065 1.00 48.44 325 ASN A O 1
ATOM 2498 N N . LEU A 1 326 ? -6.049 9.192 -28.901 1.00 49.75 326 LEU A N 1
ATOM 2499 C CA . LEU A 1 326 ? -6.155 7.816 -28.432 1.00 49.75 326 LEU A CA 1
ATOM 2500 C C . LEU A 1 326 ? -7.632 7.514 -28.154 1.00 49.75 326 LEU A C 1
ATOM 2502 O O . LEU A 1 326 ? -8.432 8.427 -27.968 1.00 49.75 326 LEU A O 1
ATOM 2506 N N . ASP A 1 327 ? -8.008 6.237 -28.213 1.00 47.72 327 ASP A N 1
ATOM 2507 C CA . ASP A 1 327 ? -9.415 5.840 -28.140 1.00 47.72 327 ASP A CA 1
ATOM 2508 C C . ASP A 1 327 ? -10.013 6.197 -26.767 1.00 47.72 327 ASP A C 1
ATOM 2510 O O . ASP A 1 327 ? -9.701 5.549 -25.760 1.00 47.72 327 ASP A O 1
ATOM 2514 N N . ASP A 1 328 ? -10.927 7.173 -26.747 1.00 60.78 328 ASP A N 1
ATOM 2515 C CA . ASP A 1 328 ? -11.891 7.357 -25.661 1.00 60.78 328 ASP A CA 1
ATOM 2516 C C . ASP A 1 328 ? -12.513 6.000 -25.339 1.00 60.78 328 ASP A C 1
ATOM 2518 O O . ASP A 1 328 ? -13.049 5.311 -26.221 1.00 60.78 328 ASP A O 1
ATOM 2522 N N . TYR A 1 329 ? -12.460 5.593 -24.073 1.00 61.56 329 TYR A N 1
ATOM 2523 C CA . TYR A 1 329 ? -13.042 4.317 -23.691 1.00 61.56 329 TYR A CA 1
ATOM 2524 C C . TYR A 1 329 ? -13.908 4.429 -22.449 1.00 61.56 329 TYR A C 1
ATOM 2526 O O . TYR A 1 329 ? -13.504 4.837 -21.359 1.00 61.56 329 TYR A O 1
ATOM 2534 N N . THR A 1 330 ? -15.129 3.938 -22.615 1.00 72.31 330 THR A N 1
ATOM 2535 C CA . THR A 1 330 ? -16.040 3.668 -21.519 1.00 72.31 330 THR A CA 1
ATOM 2536 C C . THR A 1 330 ? -15.930 2.193 -21.140 1.00 72.31 330 THR A C 1
ATOM 2538 O O . THR A 1 330 ? -16.125 1.297 -21.964 1.00 72.31 330 THR A O 1
ATOM 2541 N N . LEU A 1 331 ? -15.670 1.917 -19.865 1.00 72.88 331 LEU A N 1
ATOM 2542 C CA . LEU A 1 331 ? -15.681 0.572 -19.299 1.00 72.88 331 LEU A CA 1
ATOM 2543 C C . LEU A 1 331 ? -16.878 0.413 -18.363 1.00 72.88 331 LEU A C 1
ATOM 2545 O O . LEU A 1 331 ? -16.946 1.041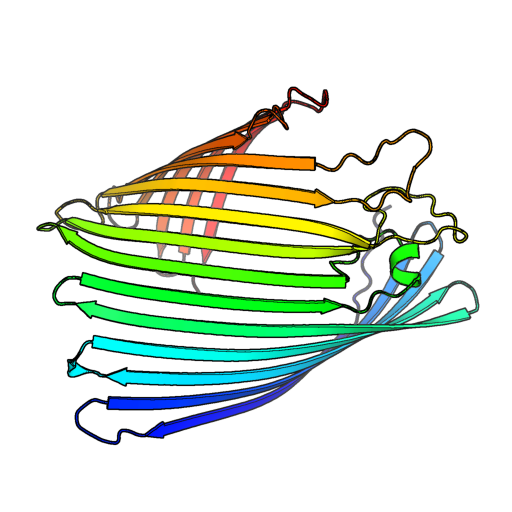 -17.310 1.00 72.88 331 LEU A O 1
ATOM 2549 N N . THR A 1 332 ? -17.779 -0.510 -18.696 1.00 84.06 332 THR A N 1
ATOM 2550 C CA . THR A 1 332 ? -18.769 -1.033 -17.746 1.00 84.06 332 THR A CA 1
ATOM 2551 C C . THR A 1 332 ? -18.400 -2.466 -17.382 1.00 84.06 332 THR A C 1
ATOM 2553 O O . THR A 1 332 ? -18.369 -3.340 -18.247 1.00 84.06 332 THR A O 1
ATOM 2556 N N . ALA A 1 333 ? -18.130 -2.718 -16.104 1.00 75.94 333 ALA A N 1
ATOM 2557 C CA . ALA A 1 333 ? -17.742 -4.023 -15.591 1.00 75.94 333 ALA A CA 1
ATOM 2558 C C . ALA A 1 333 ? -18.710 -4.502 -14.503 1.00 75.94 333 ALA A C 1
ATOM 2560 O O . ALA A 1 333 ? -19.049 -3.767 -13.574 1.00 75.94 333 ALA A O 1
ATOM 2561 N N . PHE A 1 334 ? -19.114 -5.767 -14.610 1.00 85.50 334 PHE A N 1
ATOM 2562 C CA . PHE A 1 334 ? -19.896 -6.470 -13.599 1.00 85.50 334 PHE A CA 1
ATOM 2563 C C . PHE A 1 334 ? -19.060 -7.621 -13.051 1.00 85.50 334 PHE A C 1
ATOM 2565 O O . PHE A 1 334 ? -18.720 -8.553 -13.780 1.00 85.50 334 PHE A O 1
ATOM 2572 N N . THR A 1 335 ? -18.750 -7.568 -11.763 1.00 84.31 335 THR A N 1
ATOM 2573 C CA . THR A 1 335 ? -17.976 -8.595 -11.071 1.00 84.31 335 THR A CA 1
ATOM 2574 C C . THR A 1 335 ? -18.881 -9.331 -10.100 1.00 84.31 335 THR A C 1
ATOM 2576 O O . THR A 1 335 ? -19.473 -8.728 -9.205 1.00 84.31 335 THR A O 1
ATOM 2579 N N . PHE A 1 336 ? -18.947 -10.649 -10.257 1.00 89.69 336 PHE A N 1
ATOM 2580 C CA . PHE A 1 336 ? -19.620 -11.559 -9.339 1.00 89.69 336 PHE A CA 1
ATOM 2581 C C . PHE A 1 336 ? -18.577 -12.530 -8.801 1.00 89.69 336 PHE A C 1
ATOM 2583 O O . PHE A 1 336 ? -17.793 -13.081 -9.573 1.00 89.69 336 PHE A O 1
ATOM 2590 N N . GLY A 1 337 ? -18.547 -12.747 -7.491 1.00 87.00 337 GLY A N 1
ATOM 2591 C CA . GLY A 1 337 ? -17.530 -13.605 -6.899 1.00 87.00 337 GLY A CA 1
ATOM 2592 C C . GLY A 1 337 ? -17.906 -14.155 -5.537 1.00 87.00 337 GLY A C 1
ATOM 2593 O O . GLY A 1 337 ? -18.888 -13.743 -4.921 1.00 87.00 337 GLY A O 1
ATOM 2594 N N . VAL A 1 338 ? -17.088 -15.097 -5.073 1.00 86.25 338 VAL A N 1
ATOM 2595 C CA . VAL A 1 338 ? -17.118 -15.609 -3.705 1.00 86.25 338 VAL A CA 1
ATOM 2596 C C . VAL A 1 338 ? -15.733 -15.413 -3.101 1.00 86.25 338 VAL A C 1
ATOM 2598 O O . VAL A 1 338 ? -14.735 -15.833 -3.683 1.00 86.25 338 VAL A O 1
ATOM 2601 N N . LYS A 1 339 ? -15.672 -14.767 -1.939 1.00 84.38 339 LYS A N 1
ATOM 2602 C CA . LYS A 1 339 ? -14.447 -14.510 -1.183 1.00 84.38 339 LYS A CA 1
ATOM 2603 C C . LYS A 1 339 ? -14.348 -15.502 -0.031 1.00 84.38 339 LYS A C 1
ATOM 2605 O O . LYS A 1 339 ? -15.273 -15.588 0.769 1.00 84.38 339 LYS A O 1
ATOM 2610 N N . GLY A 1 340 ? -13.244 -16.243 0.037 1.00 73.00 340 GLY A N 1
ATOM 2611 C CA . GLY A 1 340 ? -12.922 -17.135 1.152 1.00 73.00 340 GLY A CA 1
ATOM 2612 C C . GLY A 1 340 ? -11.994 -16.463 2.165 1.00 73.00 340 GLY A C 1
ATOM 2613 O O . GLY A 1 340 ? -11.047 -15.788 1.768 1.00 73.00 340 GLY A O 1
ATOM 2614 N N . HIS A 1 341 ? -12.247 -16.670 3.456 1.00 73.81 341 HIS A N 1
ATOM 2615 C CA . HIS A 1 341 ? -11.365 -16.279 4.559 1.00 73.81 341 HIS A CA 1
ATOM 2616 C C . HIS A 1 341 ? -10.787 -17.550 5.186 1.00 73.81 341 HIS A C 1
ATOM 2618 O O . HIS A 1 341 ? -11.548 -18.341 5.750 1.00 73.81 341 HIS A O 1
ATOM 2624 N N . PHE A 1 342 ? -9.475 -17.760 5.055 1.00 72.19 342 PHE A N 1
ATOM 2625 C CA . PHE A 1 342 ? -8.768 -18.953 5.537 1.00 72.19 342 PHE A CA 1
ATOM 2626 C C . PHE A 1 342 ? -7.730 -18.601 6.597 1.00 72.19 342 PHE A C 1
ATOM 2628 O O . PHE A 1 342 ? -7.064 -17.552 6.433 1.00 72.19 342 PHE A O 1
#

Sequence (342 aa):
MRDALTNGVSDVTRQGAAGAVSVQPFGGFDVRVTGRIGKEETEASGTETVRSRTYALTQNQDLDTWAVRGELGYRTGGFRASVLGGREETTNDLLFVRGTGLQQQENERTKDSLRGELRYKAGAFRIALQGGRTWDETTIELADLLNGYATGPKESTFDSVSGSLSGKLGKAPFTVMASWGRGVADLEAPFYEPFYDPTWVLGTARAETEATSVVLHAGTPGGSAFELWGEIGFRSQSWEFPDAVTFPGFVNTDEEVNGVTGALGLDWTPGDGWRAGLSGWLDAPSESTDHQAWRVEGIVEKSLSKTFDALLRIQYRDFDEALYNLDDYTLTAFTFGVKGHF